Protein AF-Q4TJ86-F1 (afdb_monomer)

Nearest PDB structures (foldseek):
  6rvz-assembly1_A  TM=9.840E-01  e=3.572E-30  Homo sapiens
  6rw0-assembly1_A  TM=9.895E-01  e=1.037E-29  Homo sapiens
  3dni-assembly1_A-2  TM=5.839E-01  e=8.352E-05  Bos taurus
  2a40-assembly1_B  TM=6.048E-01  e=6.607E-04  Bos taurus
  4awn-assembly1_A  TM=6.005E-01  e=1.091E-03  Homo sapiens

Mean predicted aligned error: 5.36 Å

Secondary structure (DSSP, 8-state):
-EEEEEEEHHHIIIIIHHHHHHTTEEEEEEE-STT--EEEEEEEETTTEEEEEEEEEE---TT-SS-----EEEEEEEEES----TT----EEEEEEE----TT-HHHHHHHHHHHHHHHHHHSBPTTSPBPPEEEEEE-S--TTSHHHHHHHHS----TT-BGGGTTS--S---SPPBPPSSSS-GGG-B-TTS-BPPTTHHHHHHHH-

Radius of gyration: 18.51 Å; Cα contacts (8 Å, |Δi|>4): 405; chains: 1; bounding box: 51×40×54 Å

pLDDT: mean 92.04, std 12.94, range [46.38, 98.94]

Sequence (210 aa):
ILCLQEVQEDHYENQIKPALLTLGYQCEYKKRTGSKPDGCAIVFKSSRLSLLSSNPVEFLRPGDALLDRDNVGLVLLLQPSDAASPLGASSICVANTHLLYNPRRGDVKLAQLAILLAEISRLSRLPGGSTGPVVLCGDFNSTPLSPLYSFLTTGCLNYSGLKMGSVSGQESSPRGQRLLPCPIWSPSLGIDHRCQYRSEEEEKEEEEEA

Solvent-accessible surface area (backbone atoms only — not comparable to full-atom values): 11792 Å² total; per-residue (Å²): 116,48,70,44,62,77,44,38,51,69,53,34,68,75,45,51,49,58,54,40,43,76,70,48,30,47,77,47,78,36,68,24,47,88,89,52,63,29,19,37,34,47,33,37,45,56,88,49,36,44,83,75,45,82,44,74,38,75,46,49,39,94,92,40,88,72,34,73,44,51,39,36,31,38,39,33,36,32,31,52,61,80,57,80,47,97,80,60,58,71,50,38,28,40,35,31,28,43,46,58,64,63,49,66,43,26,56,42,40,51,51,46,48,33,55,52,43,16,53,49,54,64,72,22,51,38,95,91,74,48,75,45,56,71,46,82,48,62,48,65,55,51,37,87,88,9,56,54,45,41,24,74,75,70,74,54,72,89,54,82,86,34,41,18,23,51,28,23,46,72,46,96,71,73,72,94,60,60,59,48,59,87,67,76,65,62,73,90,72,46,53,48,98,84,26,35,64,60,52,84,63,62,59,51,55,56,66,74,74,109

Foldseek 3Di:
DDKDWFAFPVCCVPPVQVVLVVVQKDKDWDAFPDPGRITIMDIGHPQFKDWPDKDKAAQADPPFPLSNGRWIKIKTWIFTPPQPPPVGTQTEIEMETEADQPLQNLLNLVSRVLSRVQVQLVRQQDPVGDGHHYHYYYHSNADPPQQCNCCVVVVDHDQVQPFSNSRRVPDPDDPPTDGQDVVSGDVVVQADPSSHRHDPVVVVVVVVVD

InterPro domains:
  IPR005135 Endonuclease/exonuclease/phosphatase [PF03372] (1-153)
  IPR036691 Endonuclease/exonuclease/phosphatase superfamily [G3DSA:3.60.10.10] (1-208)
  IPR036691 Endonuclease/exonuclease/phosphatase superfamily [SSF56219] (1-156)
  IPR050410 CCR4/nocturin mRNA turnover and transcription [PTHR12121] (1-185)

Organism: Tetraodon nigroviridis (NCBI:txid99883)

Structure (mmCIF, N/CA/C/O backbone):
data_AF-Q4TJ86-F1
#
_entry.id   AF-Q4TJ86-F1
#
loop_
_atom_site.group_PDB
_atom_site.id
_atom_site.type_symbol
_atom_site.label_atom_id
_atom_site.label_alt_id
_atom_site.label_comp_id
_atom_site.label_asym_id
_atom_site.label_entity_id
_atom_site.label_seq_id
_atom_site.pdbx_PDB_ins_code
_atom_site.Cartn_x
_atom_site.Cartn_y
_atom_site.Cartn_z
_atom_site.occupancy
_atom_site.B_iso_or_equiv
_atom_site.auth_seq_id
_atom_site.auth_comp_id
_atom_site.auth_asym_id
_atom_site.auth_atom_id
_atom_site.pdbx_PDB_model_num
ATOM 1 N N . ILE A 1 1 ? -14.187 -0.837 8.603 1.00 98.12 1 ILE A N 1
ATOM 2 C CA . ILE A 1 1 ? -12.841 -0.358 8.227 1.00 98.12 1 ILE A CA 1
ATOM 3 C C . ILE A 1 1 ? -12.988 0.267 6.850 1.00 98.12 1 ILE A C 1
ATOM 5 O O . ILE A 1 1 ? -13.662 -0.337 6.025 1.00 98.12 1 ILE A O 1
ATOM 9 N N . LEU A 1 2 ? -12.457 1.466 6.635 1.00 98.75 2 LEU A N 1
ATOM 10 C CA . LEU A 1 2 ? -12.388 2.135 5.338 1.00 98.75 2 LEU A CA 1
ATOM 11 C C . LEU A 1 2 ? -10.910 2.335 5.005 1.00 98.75 2 LEU A C 1
ATOM 13 O O . LEU A 1 2 ? -10.147 2.776 5.865 1.00 98.75 2 LEU A O 1
ATOM 17 N N . CYS A 1 3 ? -10.526 2.021 3.775 1.00 98.88 3 CYS A N 1
ATOM 18 C CA . CYS A 1 3 ? -9.181 2.226 3.252 1.00 98.88 3 CYS A CA 1
ATOM 19 C C . CYS A 1 3 ? -9.306 3.170 2.060 1.00 98.88 3 CYS A C 1
ATOM 21 O O . CYS A 1 3 ?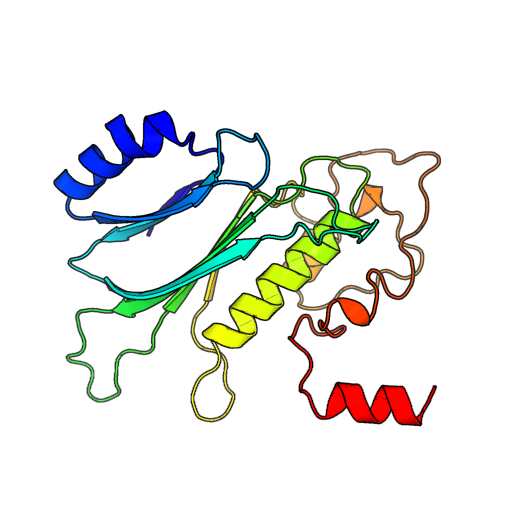 -9.843 2.776 1.027 1.00 98.88 3 CYS A O 1
ATOM 23 N N . LEU A 1 4 ? -8.883 4.419 2.239 1.00 98.81 4 LEU A N 1
ATOM 24 C CA . LEU A 1 4 ? -9.061 5.494 1.266 1.00 98.81 4 LEU A CA 1
ATOM 25 C C . LEU A 1 4 ? -7.714 5.861 0.640 1.00 98.81 4 LEU A C 1
ATOM 27 O O . LEU A 1 4 ? -6.701 5.895 1.343 1.00 98.81 4 LEU A O 1
ATOM 31 N N . GLN A 1 5 ? -7.708 6.138 -0.659 1.00 98.81 5 GLN A N 1
ATOM 32 C CA . GLN A 1 5 ? -6.559 6.630 -1.422 1.00 98.81 5 GLN A CA 1
ATOM 33 C C . GLN A 1 5 ? -6.895 8.014 -1.994 1.00 98.81 5 GLN A C 1
ATOM 35 O O . GLN A 1 5 ? -8.058 8.414 -1.982 1.00 98.81 5 GLN A O 1
ATOM 40 N N . GLU A 1 6 ? -5.878 8.742 -2.464 1.00 98.50 6 GLU A N 1
ATOM 41 C CA . GLU A 1 6 ? -6.020 10.112 -2.995 1.00 98.50 6 GLU A CA 1
ATOM 42 C C . GLU A 1 6 ? -6.682 11.089 -2.005 1.00 98.50 6 GLU A C 1
ATOM 44 O O . GLU A 1 6 ? -7.371 12.040 -2.375 1.00 98.50 6 GLU A O 1
ATOM 49 N N . VAL A 1 7 ? -6.475 10.865 -0.706 1.00 98.62 7 VAL A N 1
ATOM 50 C CA . VAL A 1 7 ? -7.031 11.733 0.331 1.00 98.62 7 VAL A CA 1
ATOM 51 C C . VAL A 1 7 ? -6.158 12.981 0.427 1.00 98.62 7 VAL A C 1
ATOM 53 O O . VAL A 1 7 ? -5.044 12.897 0.931 1.00 98.62 7 VAL A O 1
ATOM 56 N N . GLN A 1 8 ? -6.643 14.121 -0.069 1.00 98.69 8 GLN A N 1
ATOM 57 C CA . GLN A 1 8 ? -5.931 15.403 0.000 1.00 98.69 8 GLN A CA 1
ATOM 58 C C . GLN A 1 8 ? -5.781 15.879 1.459 1.00 98.69 8 GLN A C 1
ATOM 60 O O . GLN A 1 8 ? -6.739 15.817 2.225 1.00 98.69 8 GLN A O 1
ATOM 65 N N . GLU A 1 9 ? -4.595 16.350 1.851 1.00 98.56 9 GLU A N 1
ATOM 66 C CA . GLU A 1 9 ? -4.227 16.676 3.242 1.00 98.56 9 GLU A CA 1
ATOM 67 C C . GLU A 1 9 ? -5.100 17.768 3.877 1.00 98.56 9 GLU A C 1
ATOM 69 O O . GLU A 1 9 ? -5.576 17.616 5.001 1.00 98.56 9 GLU A O 1
ATOM 74 N N . ASP A 1 10 ? -5.345 18.865 3.166 1.00 98.25 10 ASP A N 1
ATOM 75 C CA . ASP A 1 10 ? -6.171 19.968 3.659 1.00 98.25 10 ASP A CA 1
ATOM 76 C C . ASP A 1 10 ? -7.641 19.550 3.822 1.00 98.25 10 ASP A C 1
ATOM 78 O O . ASP A 1 10 ? -8.276 19.889 4.821 1.00 98.25 10 ASP A O 1
ATOM 82 N N . HIS A 1 11 ? -8.185 18.766 2.891 1.00 98.44 11 HIS A N 1
ATOM 83 C CA . HIS A 1 11 ? -9.519 18.184 3.010 1.00 98.44 11 HIS A CA 1
ATOM 84 C C . HIS A 1 11 ? -9.575 17.136 4.127 1.00 98.44 11 HIS A C 1
ATOM 86 O O . HIS A 1 11 ? -10.591 17.037 4.821 1.00 98.44 11 HIS A O 1
ATOM 92 N N . TYR A 1 12 ? -8.493 16.380 4.337 1.00 98.56 12 TYR A N 1
ATOM 93 C CA . TYR A 1 12 ? -8.388 15.421 5.428 1.00 98.56 12 TYR A CA 1
ATOM 94 C C . TYR A 1 12 ? -8.561 16.108 6.780 1.00 98.56 12 TYR A C 1
ATOM 96 O O . TYR A 1 12 ? -9.476 15.749 7.523 1.00 98.56 12 TYR A O 1
ATOM 104 N N . GLU A 1 13 ? -7.742 17.121 7.069 1.00 98.38 13 GLU A N 1
ATOM 105 C CA . GLU A 1 13 ? -7.748 17.795 8.370 1.00 98.38 13 GLU A CA 1
ATOM 106 C C . GLU A 1 13 ? -8.993 18.662 8.582 1.00 98.38 13 GLU A C 1
ATOM 108 O O . GLU A 1 13 ? -9.563 18.661 9.672 1.00 98.38 13 GLU A O 1
ATOM 113 N N . ASN A 1 14 ? -9.461 19.366 7.547 1.00 98.31 14 ASN A N 1
ATOM 114 C CA . ASN A 1 14 ? -10.531 20.352 7.715 1.00 98.31 14 ASN A CA 1
ATOM 115 C C . ASN A 1 14 ? -11.947 19.774 7.567 1.00 98.31 14 ASN A C 1
ATOM 117 O O . ASN A 1 14 ? -12.903 20.407 8.014 1.00 98.31 14 ASN A O 1
ATOM 121 N N . GLN A 1 15 ? -12.117 18.614 6.920 1.00 98.12 15 GLN A N 1
ATOM 122 C CA . GLN A 1 15 ? -13.446 18.099 6.557 1.00 98.12 15 GLN A CA 1
ATOM 123 C C . GLN A 1 15 ? -13.608 16.606 6.858 1.00 98.12 15 GLN A C 1
ATOM 125 O O . GLN A 1 15 ? -14.488 16.221 7.630 1.00 98.12 15 GLN A O 1
ATOM 130 N N . ILE A 1 16 ? -12.759 15.757 6.273 1.00 98.31 16 ILE A N 1
ATOM 131 C CA . ILE A 1 16 ? -12.946 14.299 6.271 1.00 98.31 16 ILE A CA 1
ATOM 132 C C . ILE A 1 16 ? -12.777 13.727 7.683 1.00 98.31 16 ILE A C 1
ATOM 134 O O . ILE A 1 16 ? -13.678 13.052 8.186 1.00 98.31 16 ILE A O 1
ATOM 138 N N . LYS A 1 17 ? -11.654 14.015 8.350 1.00 98.56 17 LYS A N 1
ATOM 139 C CA . LYS A 1 17 ? -11.370 13.520 9.704 1.00 98.56 17 LYS A CA 1
ATOM 140 C C . LYS A 1 17 ? -12.374 14.057 10.734 1.00 98.56 17 LYS A C 1
ATOM 142 O O . LYS A 1 17 ? -12.940 13.225 11.444 1.00 98.56 17 LYS A O 1
ATOM 147 N N . PRO A 1 18 ? -12.692 15.369 10.804 1.00 98.62 18 PRO A N 1
ATOM 148 C CA . PRO A 1 18 ? -13.731 15.873 11.710 1.00 98.62 18 PRO A CA 1
ATOM 149 C C . PRO A 1 18 ? -15.104 15.206 11.523 1.00 98.62 18 PRO A C 1
ATOM 151 O O . PRO A 1 18 ? -15.754 14.825 12.505 1.00 98.62 18 PRO A O 1
ATOM 154 N N . ALA A 1 19 ? -15.539 15.014 10.272 1.00 98.62 19 ALA A N 1
ATOM 155 C CA . ALA A 1 19 ? -16.815 14.367 9.976 1.00 98.62 19 ALA A CA 1
ATOM 156 C C . ALA A 1 19 ? -16.827 12.895 10.423 1.00 98.62 19 ALA A C 1
ATOM 158 O O . ALA A 1 19 ? -17.773 12.444 11.071 1.00 98.62 19 ALA A O 1
ATOM 159 N N . LEU A 1 20 ? -15.758 12.147 10.140 1.00 98.50 20 LEU A N 1
ATOM 160 C CA . LEU A 1 20 ? -15.640 10.738 10.522 1.00 98.50 20 LEU A CA 1
ATOM 161 C C . LEU A 1 20 ? -15.527 10.545 12.041 1.00 98.50 20 LEU A C 1
ATOM 163 O O . LEU A 1 20 ? -16.145 9.623 12.579 1.00 98.50 20 LEU A O 1
ATOM 167 N N . LEU A 1 21 ? -14.821 11.438 12.742 1.00 98.50 21 LEU A N 1
ATOM 168 C CA . LEU A 1 21 ? -14.753 11.447 14.208 1.00 98.50 21 LEU A CA 1
ATOM 169 C C . LEU A 1 21 ? -16.142 11.627 14.831 1.00 98.50 21 LEU A C 1
ATOM 171 O O . LEU A 1 21 ? -16.505 10.884 15.743 1.00 98.50 21 LEU A O 1
ATOM 175 N N . THR A 1 22 ? -16.959 12.536 14.289 1.00 98.38 22 THR A N 1
ATOM 176 C CA . THR A 1 22 ? -18.348 12.753 14.743 1.00 98.38 22 THR A CA 1
ATOM 177 C C . THR A 1 22 ? -19.218 11.510 14.527 1.00 98.38 22 THR A C 1
ATOM 179 O O . THR A 1 22 ? -20.109 11.213 15.320 1.00 98.38 22 THR A O 1
ATOM 182 N N . LEU A 1 23 ? -18.922 10.722 13.491 1.00 98.44 23 LEU A N 1
ATOM 183 C CA . LEU A 1 23 ? -19.563 9.432 13.232 1.00 98.44 23 LEU A CA 1
ATOM 184 C C . LEU A 1 23 ? -18.977 8.276 14.070 1.00 98.44 23 LEU A C 1
ATOM 186 O O . LEU A 1 23 ? -19.351 7.120 13.850 1.00 98.44 23 LEU A O 1
ATOM 190 N N . GLY A 1 24 ? -18.076 8.539 15.021 1.00 98.31 24 GLY A N 1
ATOM 191 C CA . GLY A 1 24 ? -17.497 7.535 15.921 1.00 98.31 24 GLY A CA 1
ATOM 192 C C . GLY A 1 24 ? -16.429 6.648 15.274 1.00 98.31 24 GLY A C 1
ATOM 193 O O . GLY A 1 24 ? -16.291 5.478 15.646 1.00 98.31 24 GLY A O 1
ATOM 194 N N . TYR A 1 25 ? -15.720 7.164 14.271 1.00 98.62 25 TYR A N 1
ATOM 195 C CA . TYR A 1 25 ? -14.540 6.519 13.701 1.00 98.62 25 TYR A CA 1
ATOM 196 C C . TYR A 1 25 ? -13.248 7.135 14.246 1.00 98.62 25 TYR A C 1
ATOM 198 O O . TYR A 1 25 ? -13.196 8.331 14.500 1.00 98.62 25 TYR A O 1
ATOM 206 N N . GLN A 1 26 ? -12.188 6.339 14.350 1.00 98.31 26 GLN A N 1
ATOM 207 C CA . GLN A 1 26 ? -10.803 6.810 14.425 1.00 98.31 26 GLN A CA 1
ATOM 208 C C . GLN A 1 26 ? -10.179 6.791 13.026 1.00 98.31 26 GLN A C 1
ATOM 210 O O . GLN A 1 26 ? -10.551 5.958 12.194 1.00 98.31 26 GLN A O 1
ATOM 215 N N . CYS A 1 27 ? -9.260 7.724 12.767 1.00 98.50 27 CYS A N 1
ATOM 216 C CA . CYS A 1 27 ? -8.654 7.938 11.455 1.00 98.50 27 CYS A CA 1
ATOM 217 C C . CYS A 1 27 ? -7.131 8.030 11.578 1.00 98.50 27 CYS A C 1
ATOM 219 O O . CYS A 1 27 ? -6.628 8.905 12.280 1.00 98.50 27 CYS A O 1
ATOM 221 N N . GLU A 1 28 ? -6.425 7.184 10.835 1.00 98.81 28 GLU A N 1
ATOM 222 C CA . GLU A 1 28 ? -4.978 7.253 10.634 1.00 98.81 28 GLU A CA 1
ATOM 223 C C . GLU A 1 28 ? -4.696 7.640 9.182 1.00 98.81 28 GLU A C 1
ATOM 225 O O . GLU A 1 28 ? -5.375 7.164 8.268 1.00 98.81 28 GLU A O 1
ATOM 230 N N . TYR A 1 29 ? -3.703 8.498 8.961 1.00 98.81 29 TYR A N 1
ATOM 231 C CA . TYR A 1 29 ? -3.398 9.049 7.643 1.00 98.81 29 TYR A CA 1
ATOM 232 C C . TYR A 1 29 ? -1.897 9.134 7.406 1.00 98.81 29 TYR A C 1
ATOM 234 O O . TYR A 1 29 ? -1.135 9.574 8.264 1.00 98.81 29 TYR A O 1
ATOM 242 N N . LYS A 1 30 ? -1.488 8.748 6.198 1.00 98.75 30 LYS A N 1
ATOM 243 C CA . LYS A 1 30 ? -0.137 8.930 5.689 1.00 98.75 30 LYS A CA 1
ATOM 244 C C . LYS A 1 30 ? -0.199 9.672 4.363 1.00 98.75 30 LYS A C 1
ATOM 246 O O . LYS A 1 30 ? -0.562 9.097 3.335 1.00 98.75 30 LYS A O 1
ATOM 251 N N . LYS A 1 31 ? 0.204 10.942 4.391 1.00 98.75 31 LYS A N 1
ATOM 252 C CA . LYS A 1 31 ? 0.487 11.725 3.187 1.00 98.75 31 LYS A CA 1
ATOM 253 C C . LYS A 1 31 ? 1.646 11.102 2.414 1.00 98.75 31 LYS A C 1
ATOM 255 O O . LYS A 1 31 ? 2.591 10.572 3.010 1.00 98.75 31 LYS A O 1
ATOM 260 N N . ARG A 1 32 ? 1.579 11.189 1.090 1.00 98.56 32 ARG A N 1
ATOM 261 C CA . ARG A 1 32 ? 2.717 10.923 0.213 1.00 98.56 32 ARG A CA 1
ATOM 262 C C . ARG A 1 32 ? 3.900 11.828 0.560 1.00 98.56 32 ARG A C 1
ATOM 264 O O . ARG A 1 32 ? 3.726 12.924 1.086 1.00 98.56 32 ARG A O 1
ATOM 271 N N . THR A 1 33 ? 5.112 11.364 0.281 1.00 97.81 33 THR A N 1
ATOM 272 C CA . THR A 1 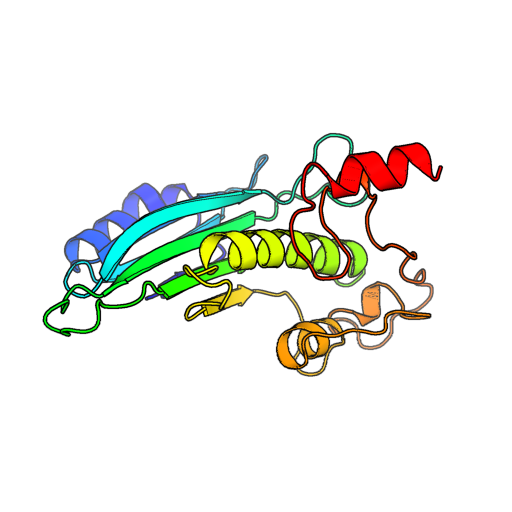33 ? 6.316 12.177 0.494 1.00 97.81 33 THR A CA 1
ATOM 273 C C . THR A 1 33 ? 6.427 13.292 -0.556 1.00 97.81 33 THR A C 1
ATOM 275 O O . THR A 1 33 ? 5.586 13.432 -1.454 1.00 97.81 33 THR A O 1
ATOM 278 N N . GLY A 1 34 ? 7.460 14.125 -0.435 1.00 95.19 34 GLY A N 1
ATOM 279 C CA . GLY A 1 34 ? 7.703 15.213 -1.378 1.00 95.19 34 GLY A CA 1
ATOM 280 C C . GLY A 1 34 ? 6.596 16.272 -1.349 1.00 95.19 34 GLY A C 1
ATOM 281 O O . GLY A 1 34 ? 6.087 16.638 -0.292 1.00 95.19 34 GLY A O 1
ATOM 282 N N . SER A 1 35 ? 6.232 16.792 -2.521 1.00 95.06 35 SER A N 1
ATOM 283 C CA . SER A 1 35 ? 5.249 17.877 -2.681 1.00 95.06 35 SER A CA 1
ATOM 284 C C . SER A 1 35 ? 3.837 17.398 -3.042 1.00 95.06 35 SER A C 1
ATOM 286 O O . SER A 1 35 ? 3.006 18.192 -3.485 1.00 95.06 35 SER A O 1
ATOM 288 N N . LYS A 1 36 ? 3.551 16.097 -2.905 1.00 95.12 36 LYS A N 1
ATOM 289 C CA . LYS A 1 36 ? 2.243 15.528 -3.254 1.00 95.12 36 LYS A CA 1
ATOM 290 C C . LYS A 1 36 ? 1.197 15.905 -2.200 1.00 95.12 36 LYS A C 1
ATOM 292 O O . LYS A 1 36 ? 1.480 15.755 -1.015 1.00 95.12 36 LYS A O 1
ATOM 297 N N . PRO A 1 37 ? 0.017 16.415 -2.592 1.00 97.38 37 PRO A N 1
ATOM 298 C CA . PRO A 1 37 ? -0.967 16.916 -1.636 1.00 97.38 37 PRO A CA 1
ATOM 299 C C . PRO A 1 37 ? -1.813 15.799 -1.008 1.00 97.38 37 PRO A C 1
ATOM 301 O O . PRO A 1 37 ? -2.534 16.059 -0.052 1.00 97.38 37 PRO A O 1
ATOM 304 N N . ASP A 1 38 ? -1.741 14.579 -1.539 1.00 98.50 38 ASP A N 1
ATOM 305 C CA . ASP A 1 38 ? -2.611 13.453 -1.216 1.00 98.50 38 ASP A CA 1
ATOM 306 C C . ASP A 1 38 ? -1.902 12.313 -0.466 1.00 98.50 38 ASP A C 1
ATOM 308 O O . ASP A 1 38 ? -0.673 12.248 -0.383 1.00 98.50 38 ASP A O 1
ATOM 312 N N . GLY A 1 39 ? -2.686 11.383 0.079 1.00 98.62 39 GLY A N 1
ATOM 313 C CA . GLY A 1 39 ? -2.188 10.230 0.821 1.00 98.62 39 GLY A CA 1
ATOM 314 C C . GLY A 1 39 ? -3.185 9.084 0.960 1.00 98.62 39 GLY A C 1
ATOM 315 O O . GLY A 1 39 ? -4.235 9.046 0.317 1.00 98.62 39 GLY A O 1
ATOM 316 N N . CYS A 1 40 ? -2.834 8.138 1.829 1.00 98.81 40 CYS A N 1
ATOM 317 C CA . CYS A 1 40 ? -3.678 7.009 2.206 1.00 98.81 40 CYS A CA 1
ATOM 318 C C . CYS A 1 40 ? -4.214 7.195 3.626 1.00 98.81 40 CYS A C 1
ATOM 320 O O . CYS A 1 40 ? -3.458 7.541 4.533 1.00 98.81 40 CYS A O 1
ATOM 322 N N . ALA A 1 41 ? -5.497 6.898 3.834 1.00 98.88 41 ALA A N 1
ATOM 323 C CA . ALA A 1 41 ? -6.106 6.857 5.160 1.00 98.88 41 ALA A CA 1
ATOM 324 C C . ALA A 1 41 ? -6.648 5.459 5.477 1.00 98.88 41 ALA A C 1
ATOM 326 O O . ALA A 1 41 ? -7.177 4.772 4.598 1.00 98.88 41 ALA A O 1
ATOM 327 N N . ILE A 1 42 ? -6.543 5.048 6.739 1.00 98.88 42 ILE A N 1
ATOM 328 C CA . ILE A 1 42 ? -7.248 3.887 7.283 1.00 98.88 42 ILE A CA 1
ATOM 329 C C . ILE A 1 42 ? -8.135 4.368 8.427 1.00 98.88 42 ILE A C 1
ATOM 331 O O . ILE A 1 42 ? -7.683 5.004 9.375 1.00 98.88 42 ILE A O 1
ATOM 335 N N . VAL A 1 43 ? -9.424 4.058 8.319 1.00 98.75 43 VAL A N 1
ATOM 336 C CA . VAL A 1 43 ? -10.471 4.550 9.214 1.00 98.75 43 VAL A CA 1
ATOM 337 C C . VAL A 1 43 ? -11.238 3.364 9.794 1.00 98.75 43 VAL A C 1
ATOM 339 O O . VAL A 1 43 ? -11.651 2.456 9.067 1.00 98.75 43 VAL A O 1
ATOM 342 N N . PHE A 1 44 ? -11.479 3.339 11.102 1.00 98.62 44 PHE A N 1
ATOM 343 C CA . PHE A 1 44 ? -12.144 2.212 11.767 1.00 98.62 44 PHE A CA 1
ATOM 344 C C . PHE A 1 44 ? -13.080 2.668 12.891 1.00 98.62 44 PHE A C 1
ATOM 346 O O . PHE A 1 44 ? -12.916 3.739 13.461 1.00 98.62 44 PHE A O 1
ATOM 353 N N . LYS A 1 45 ? -14.133 1.882 13.160 1.00 98.06 45 LYS A N 1
ATOM 354 C CA . LYS A 1 45 ? -15.124 2.198 14.200 1.00 98.06 45 LYS A CA 1
ATOM 355 C C . LYS A 1 45 ? -14.513 1.954 15.576 1.00 98.06 45 LYS A C 1
ATOM 357 O O . LYS A 1 45 ? -14.257 0.799 15.914 1.00 98.06 45 LYS A O 1
ATOM 362 N N . SER A 1 46 ? -14.394 3.004 16.383 1.00 96.12 46 SER A N 1
ATOM 363 C CA . SER A 1 46 ? -13.804 2.936 17.729 1.00 96.12 46 SER A CA 1
ATOM 364 C C . SER A 1 46 ? -14.597 2.047 18.689 1.00 96.12 46 SER A C 1
ATOM 366 O O . SER A 1 46 ? -14.053 1.551 19.663 1.00 96.12 46 SER A O 1
ATOM 368 N N . SER A 1 47 ? -15.888 1.824 18.414 1.00 95.31 47 SER A N 1
ATOM 369 C CA . SER A 1 47 ? -16.739 0.921 19.199 1.00 95.31 47 SER A CA 1
ATOM 370 C C . SER A 1 47 ? -16.508 -0.566 18.919 1.00 95.31 47 SER A C 1
ATOM 372 O O . SER A 1 47 ? -17.091 -1.400 19.603 1.00 95.31 47 SER A O 1
ATOM 374 N N . ARG A 1 48 ? -15.728 -0.914 17.888 1.00 94.12 48 ARG A N 1
ATOM 375 C CA . ARG A 1 48 ? -15.465 -2.308 17.493 1.00 94.12 48 ARG A CA 1
ATOM 376 C C . ARG A 1 48 ? -13.988 -2.671 17.484 1.00 94.12 48 ARG A C 1
ATOM 378 O O . ARG A 1 48 ? -13.672 -3.857 17.535 1.00 94.12 48 ARG A O 1
ATOM 385 N N . LEU A 1 49 ? -13.114 -1.685 17.309 1.00 95.44 49 LEU A N 1
ATOM 386 C CA . LEU A 1 49 ? -11.686 -1.873 17.104 1.00 95.44 49 LEU A CA 1
ATOM 387 C C . LEU A 1 49 ? -10.913 -0.800 17.876 1.00 95.44 49 LEU A C 1
ATOM 389 O O . LEU A 1 49 ? -11.281 0.375 17.825 1.00 95.44 49 LEU A O 1
ATOM 393 N N . SER A 1 50 ? -9.823 -1.196 18.525 1.00 95.31 50 SER A N 1
ATOM 394 C CA . SER A 1 50 ? -8.804 -0.300 19.076 1.00 95.31 50 SER A CA 1
ATOM 395 C C . SER A 1 50 ? -7.514 -0.381 18.259 1.00 95.31 50 SER A C 1
ATOM 397 O O . SER A 1 50 ? -7.183 -1.423 17.689 1.00 95.31 50 SER A O 1
ATOM 399 N N . LEU A 1 51 ? -6.783 0.730 18.185 1.00 97.06 51 LEU A N 1
ATOM 400 C CA . LEU A 1 51 ? -5.476 0.793 17.536 1.00 97.06 51 LEU A CA 1
ATOM 401 C C . LEU A 1 51 ? -4.394 0.237 18.465 1.00 97.06 51 LEU A C 1
ATOM 403 O O . LEU A 1 51 ? -4.240 0.729 19.581 1.00 97.06 51 LEU A O 1
ATOM 407 N N . LEU A 1 52 ? -3.630 -0.750 17.996 1.00 96.00 52 LEU A N 1
ATOM 408 C CA . LEU A 1 52 ? -2.418 -1.223 18.671 1.00 96.00 52 LEU A CA 1
ATOM 409 C C . LEU A 1 52 ? -1.164 -0.544 18.115 1.00 96.00 52 LEU A C 1
ATOM 411 O O . LEU A 1 52 ? -0.292 -0.146 18.881 1.00 96.00 52 LEU A O 1
ATOM 415 N N . SER A 1 53 ? -1.063 -0.409 16.790 1.00 97.38 53 SER A N 1
ATOM 416 C CA . SER A 1 53 ? 0.049 0.294 16.145 1.00 97.38 53 SER A CA 1
ATOM 417 C C . SER A 1 53 ? -0.353 0.901 14.801 1.00 97.38 53 SER A C 1
ATOM 419 O O . SER A 1 53 ? -1.200 0.354 14.093 1.00 97.38 53 SER A O 1
ATOM 421 N N . SER A 1 54 ? 0.271 2.032 14.463 1.00 98.56 54 SER A N 1
ATOM 422 C CA . SER A 1 54 ? 0.132 2.743 13.188 1.00 98.56 54 SER A CA 1
ATOM 423 C C . SER A 1 54 ? 1.510 2.876 12.550 1.00 98.56 54 SER A C 1
ATOM 425 O O . SER A 1 54 ? 2.406 3.483 13.133 1.00 98.56 54 SER A O 1
ATOM 427 N N . ASN A 1 55 ? 1.703 2.247 11.390 1.00 98.75 55 ASN A N 1
ATOM 428 C CA . ASN A 1 55 ? 3.012 2.093 10.757 1.00 98.75 55 ASN A CA 1
ATOM 429 C C . ASN A 1 55 ? 2.933 2.663 9.331 1.00 98.75 55 ASN A C 1
ATOM 431 O O . ASN A 1 55 ? 2.449 1.988 8.414 1.00 98.75 55 ASN A O 1
ATOM 435 N N . PRO A 1 56 ? 3.324 3.933 9.126 1.00 98.69 56 PRO A N 1
ATOM 436 C CA . PRO A 1 56 ? 3.410 4.509 7.792 1.00 98.69 56 PRO A CA 1
ATOM 437 C C . PRO A 1 56 ? 4.571 3.882 7.015 1.00 98.69 56 PRO A C 1
ATOM 439 O O . PRO A 1 56 ? 5.656 3.689 7.555 1.00 98.69 56 PRO A O 1
ATOM 442 N N . VAL A 1 57 ? 4.362 3.623 5.725 1.00 98.75 57 VAL A N 1
ATOM 443 C CA . VAL A 1 57 ? 5.366 3.020 4.841 1.00 98.75 57 VAL A CA 1
ATOM 444 C C . VAL A 1 57 ? 5.692 3.998 3.725 1.00 98.75 57 VAL A C 1
ATOM 446 O O . VAL A 1 57 ? 4.861 4.274 2.863 1.00 98.75 57 VAL A O 1
ATOM 449 N N . GLU A 1 58 ? 6.904 4.535 3.730 1.00 98.69 58 GLU A N 1
ATOM 450 C CA . GLU A 1 58 ? 7.421 5.327 2.615 1.00 98.69 58 GLU A CA 1
ATOM 451 C C . GLU A 1 58 ? 8.176 4.412 1.662 1.00 98.69 58 GLU A C 1
ATOM 453 O O . GLU A 1 58 ? 9.034 3.642 2.102 1.00 98.69 58 GLU A O 1
ATOM 458 N N . PHE A 1 59 ? 7.875 4.485 0.365 1.00 98.56 59 PHE A N 1
ATOM 459 C CA . PHE A 1 59 ? 8.585 3.675 -0.623 1.00 98.56 59 PHE A CA 1
ATOM 460 C C . PHE A 1 59 ? 9.810 4.372 -1.208 1.00 98.56 59 PHE A C 1
ATOM 462 O O . PHE A 1 59 ? 10.709 3.691 -1.690 1.00 98.56 59 PHE A O 1
ATOM 469 N N . LEU A 1 60 ? 9.855 5.706 -1.166 1.00 98.00 60 LEU A N 1
ATOM 470 C CA . LEU A 1 60 ? 11.018 6.479 -1.588 1.00 98.00 60 LEU A CA 1
ATOM 471 C C . LEU A 1 60 ? 12.245 6.068 -0.754 1.00 98.00 60 LEU A C 1
ATOM 473 O O . LEU A 1 60 ? 12.187 6.010 0.479 1.00 98.00 60 LEU A O 1
ATOM 477 N N . ARG A 1 61 ? 13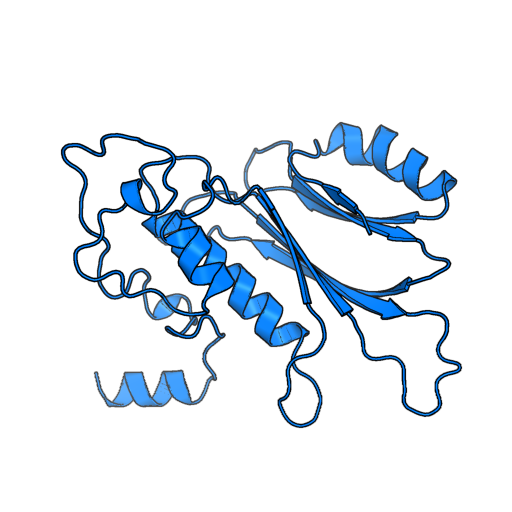.366 5.800 -1.424 1.00 97.06 61 ARG A N 1
ATOM 478 C CA . ARG A 1 61 ? 14.671 5.568 -0.797 1.00 97.06 61 ARG A CA 1
ATOM 479 C C . ARG A 1 61 ? 15.662 6.583 -1.372 1.00 97.06 61 ARG A C 1
ATOM 481 O O . ARG A 1 61 ? 16.006 6.490 -2.549 1.00 97.06 61 ARG A O 1
ATOM 488 N N . PRO A 1 62 ? 16.087 7.599 -0.596 1.00 94.31 62 PRO A N 1
ATOM 489 C CA . PRO A 1 62 ? 17.026 8.604 -1.085 1.00 94.31 62 PRO A CA 1
ATOM 490 C C . PRO A 1 62 ? 18.306 7.960 -1.633 1.00 94.31 62 PRO A C 1
ATOM 492 O O . PRO A 1 62 ? 18.949 7.177 -0.944 1.00 94.31 62 PRO A O 1
ATOM 495 N N . GLY A 1 63 ? 18.669 8.292 -2.874 1.00 93.31 63 GLY A N 1
ATOM 496 C CA . GLY A 1 63 ? 19.845 7.731 -3.551 1.00 93.31 63 GLY A CA 1
ATOM 497 C C . GLY A 1 63 ? 19.608 6.412 -4.301 1.00 93.31 63 GLY A C 1
ATOM 498 O O . GLY A 1 63 ? 20.484 5.998 -5.056 1.00 93.31 63 GLY A O 1
ATOM 499 N N . ASP A 1 64 ? 18.436 5.785 -4.170 1.00 95.62 64 ASP A N 1
ATOM 500 C CA . ASP A 1 64 ? 18.067 4.587 -4.929 1.00 95.62 64 ASP A CA 1
ATOM 501 C C . ASP A 1 64 ? 17.418 4.970 -6.275 1.00 95.62 64 ASP A C 1
ATOM 503 O O . ASP A 1 64 ? 16.431 5.707 -6.329 1.00 95.62 64 ASP A O 1
ATOM 507 N N . ALA A 1 65 ? 17.972 4.476 -7.387 1.00 95.06 65 ALA A N 1
ATOM 508 C CA . ALA A 1 65 ? 17.488 4.793 -8.735 1.00 95.06 65 ALA A CA 1
ATOM 509 C C . ALA A 1 65 ? 16.173 4.078 -9.115 1.00 95.06 65 ALA A C 1
ATOM 511 O O . ALA A 1 65 ? 15.472 4.506 -10.040 1.00 95.06 65 ALA A O 1
ATOM 512 N N . LEU A 1 66 ? 15.845 2.969 -8.446 1.00 97.06 66 LEU A N 1
ATOM 513 C CA . LEU A 1 66 ? 14.597 2.232 -8.626 1.00 97.06 66 LEU A CA 1
ATOM 514 C C . LEU A 1 66 ? 13.477 2.877 -7.802 1.00 97.06 66 LEU A C 1
ATOM 516 O O . LEU A 1 66 ? 12.388 3.114 -8.327 1.00 97.06 66 LEU A O 1
ATOM 520 N N . LEU A 1 67 ? 13.748 3.168 -6.530 1.00 97.88 67 LEU A N 1
ATOM 521 C CA . LEU A 1 67 ? 12.780 3.641 -5.539 1.00 97.88 67 LEU A CA 1
ATOM 522 C C . LEU A 1 67 ? 12.796 5.169 -5.393 1.00 97.88 67 LEU A C 1
ATOM 524 O O . LEU A 1 67 ? 12.970 5.709 -4.305 1.00 97.88 67 LEU A O 1
ATOM 528 N N . ASP A 1 68 ? 12.543 5.866 -6.502 1.00 96.75 68 ASP A N 1
ATOM 529 C CA . ASP A 1 68 ? 12.601 7.330 -6.644 1.00 96.75 68 ASP A CA 1
ATOM 530 C C . ASP A 1 68 ? 11.206 8.003 -6.680 1.00 96.75 68 ASP A C 1
ATOM 532 O O . ASP A 1 68 ? 11.005 9.047 -7.315 1.00 96.75 68 ASP A O 1
ATOM 536 N N . ARG A 1 69 ? 10.191 7.369 -6.074 1.00 98.25 69 ARG A N 1
ATOM 537 C CA . ARG A 1 69 ? 8.780 7.793 -6.161 1.00 98.25 69 ARG A CA 1
ATOM 538 C C . ARG A 1 69 ? 8.131 7.960 -4.797 1.00 98.25 69 ARG A C 1
ATOM 540 O O . ARG A 1 69 ? 8.196 7.069 -3.960 1.00 98.25 69 ARG A O 1
ATOM 547 N N . ASP A 1 70 ? 7.372 9.044 -4.658 1.00 98.31 70 ASP A N 1
ATOM 548 C CA . ASP A 1 70 ? 6.687 9.450 -3.424 1.00 98.31 70 ASP A CA 1
ATOM 549 C C . ASP A 1 70 ? 5.413 8.658 -3.080 1.00 98.31 70 ASP A C 1
ATOM 551 O O . ASP A 1 70 ? 4.487 9.175 -2.453 1.00 98.31 70 ASP A O 1
ATOM 555 N N . ASN A 1 71 ? 5.262 7.437 -3.583 1.00 98.81 71 ASN A N 1
ATOM 556 C CA . ASN A 1 71 ? 4.130 6.595 -3.204 1.00 98.81 71 ASN A CA 1
ATOM 557 C C . ASN A 1 71 ? 4.324 6.087 -1.764 1.00 98.81 71 ASN A C 1
ATOM 559 O O . ASN A 1 71 ? 5.452 5.973 -1.279 1.00 98.81 71 ASN A O 1
ATOM 563 N N . VAL A 1 72 ? 3.217 5.774 -1.091 1.00 98.88 72 VAL A N 1
ATOM 564 C CA . VAL A 1 72 ? 3.216 5.352 0.316 1.00 98.88 72 VAL A CA 1
ATOM 565 C C . VAL A 1 72 ? 2.223 4.218 0.561 1.00 98.88 72 VAL A C 1
ATOM 567 O O . VAL A 1 72 ? 1.298 3.978 -0.222 1.00 98.88 72 VAL A O 1
ATOM 570 N N . GLY A 1 73 ? 2.407 3.536 1.683 1.00 98.81 73 GLY A N 1
ATOM 571 C CA . GLY A 1 73 ? 1.425 2.668 2.312 1.00 98.81 73 GLY A CA 1
ATOM 572 C C . GLY A 1 73 ? 1.186 3.068 3.767 1.00 98.81 73 GLY A C 1
ATOM 573 O O . GLY A 1 73 ? 1.891 3.903 4.336 1.00 98.81 73 GLY A O 1
ATOM 574 N N . LEU A 1 74 ? 0.176 2.461 4.374 1.00 98.88 74 LEU A N 1
ATOM 575 C CA . LEU A 1 74 ? -0.124 2.570 5.796 1.00 98.88 74 LEU A CA 1
ATOM 576 C C . LEU A 1 74 ? -0.566 1.196 6.293 1.00 98.88 74 LEU A C 1
ATOM 578 O O . LEU A 1 74 ? -1.447 0.587 5.685 1.00 98.88 74 LEU A O 1
ATOM 582 N N . VAL A 1 75 ? 0.042 0.718 7.378 1.00 98.88 75 VAL A N 1
ATOM 583 C CA . VAL A 1 75 ? -0.283 -0.572 7.991 1.00 98.88 75 VAL A CA 1
ATOM 584 C C . VAL A 1 75 ? -0.658 -0.359 9.453 1.00 98.88 75 VAL A C 1
ATOM 586 O O . VAL A 1 75 ? 0.145 0.119 10.257 1.00 98.88 75 VAL A O 1
ATOM 589 N N . LEU A 1 76 ? -1.894 -0.708 9.800 1.00 98.75 76 LEU A N 1
ATOM 590 C CA . LEU A 1 76 ? -2.391 -0.667 11.170 1.00 98.75 76 LEU A CA 1
ATOM 591 C C . LEU A 1 76 ? -2.504 -2.076 11.735 1.00 98.75 76 LEU A C 1
ATOM 593 O O . LEU A 1 76 ? -2.990 -2.983 11.059 1.00 98.75 76 LEU A O 1
ATOM 597 N N . LEU A 1 77 ? -2.159 -2.232 13.007 1.00 97.69 77 LEU A N 1
ATOM 598 C CA . LEU A 1 77 ? -2.548 -3.399 13.787 1.00 97.69 77 LEU A CA 1
ATOM 599 C C . LEU A 1 77 ? -3.732 -3.009 14.675 1.00 97.69 77 LEU A C 1
ATOM 601 O O . LEU A 1 77 ? -3.613 -2.112 15.510 1.00 97.69 77 LEU A O 1
ATOM 605 N N . LEU A 1 78 ? -4.880 -3.656 14.475 1.00 96.69 78 LEU A N 1
ATOM 606 C CA . LEU A 1 78 ? -6.128 -3.349 15.174 1.00 96.69 78 LEU A CA 1
ATOM 607 C C . LEU A 1 78 ? -6.556 -4.519 16.057 1.00 96.69 78 LEU A C 1
ATOM 609 O O . LEU A 1 78 ? -6.466 -5.672 15.641 1.00 96.69 78 LEU A O 1
ATOM 613 N N . GLN A 1 79 ? -7.078 -4.237 17.246 1.00 93.75 79 GLN A N 1
ATOM 614 C CA . GLN A 1 79 ? -7.627 -5.255 18.137 1.00 93.75 79 GLN A CA 1
ATOM 615 C C . GLN A 1 79 ? -9.156 -5.157 18.215 1.00 93.75 79 GLN A C 1
ATOM 617 O O . GLN A 1 79 ? -9.677 -4.074 18.482 1.00 93.75 79 GLN A O 1
ATOM 622 N N . PRO A 1 80 ? -9.898 -6.260 17.999 1.00 92.12 80 PRO A N 1
ATOM 623 C CA . PRO A 1 8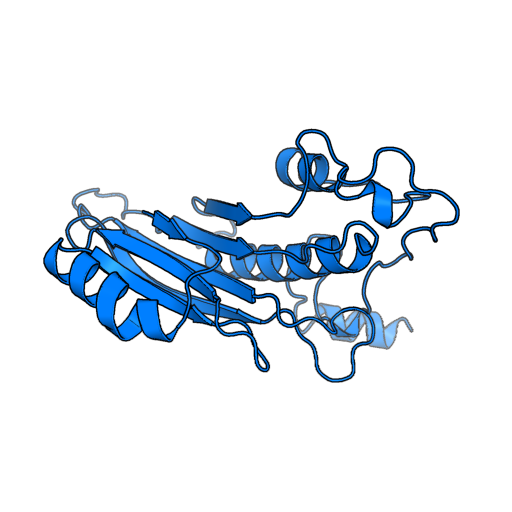0 ? -11.339 -6.298 18.240 1.00 92.12 80 PRO A CA 1
ATOM 624 C C . PRO A 1 80 ? -11.693 -5.999 19.704 1.00 92.12 80 PRO A C 1
ATOM 626 O O . PRO A 1 80 ? -11.105 -6.575 20.616 1.00 92.12 80 PRO A O 1
ATOM 629 N N . SER A 1 81 ? -12.673 -5.119 19.926 1.00 83.75 81 SER A N 1
ATOM 630 C CA . SER A 1 81 ? -13.065 -4.649 21.265 1.00 83.75 81 SER A CA 1
ATOM 631 C C . SER A 1 81 ? -13.856 -5.677 22.091 1.00 83.75 81 SER A C 1
ATOM 633 O O . SER A 1 81 ? -13.784 -5.636 23.315 1.00 83.75 81 SER A O 1
ATOM 635 N N . ASP A 1 82 ? -14.562 -6.623 21.457 1.00 69.31 82 ASP A N 1
ATOM 636 C CA . ASP A 1 82 ? -15.331 -7.694 22.129 1.00 69.31 82 ASP A CA 1
ATOM 637 C C . ASP A 1 82 ? -14.425 -8.846 22.615 1.00 69.31 82 ASP A C 1
ATOM 639 O O . ASP A 1 82 ? -14.627 -10.025 22.313 1.00 69.31 82 ASP A O 1
ATOM 643 N N . ALA A 1 83 ? -13.397 -8.524 23.400 1.00 58.16 83 ALA A N 1
ATOM 644 C CA . ALA A 1 83 ? -12.465 -9.492 23.979 1.00 58.16 83 ALA A CA 1
ATOM 645 C C . ALA A 1 83 ? -13.064 -10.294 25.162 1.00 58.16 83 ALA A C 1
ATOM 647 O O . ALA A 1 83 ? -12.373 -10.591 26.131 1.00 58.16 83 ALA A O 1
ATOM 648 N N . ALA A 1 84 ? -14.340 -10.691 25.073 1.00 49.81 84 ALA A N 1
ATOM 649 C CA . ALA A 1 84 ? -14.945 -11.719 25.927 1.00 49.81 84 ALA A CA 1
ATOM 650 C C . ALA A 1 84 ? -14.624 -13.150 25.444 1.00 49.81 84 ALA A C 1
ATOM 652 O O . ALA A 1 84 ? -15.126 -14.123 26.003 1.00 49.81 84 ALA A O 1
ATOM 653 N N . SER A 1 85 ? -13.801 -13.300 24.397 1.00 51.31 85 SER A N 1
ATOM 654 C CA . SER A 1 85 ? -13.332 -14.612 23.954 1.00 51.31 85 SER A CA 1
ATOM 655 C C . SER A 1 85 ? -12.238 -15.133 24.900 1.00 51.31 85 SER A C 1
ATOM 657 O O . SER A 1 85 ? -11.178 -14.508 24.990 1.00 51.31 85 SER A O 1
ATOM 659 N N . PRO A 1 86 ? -12.430 -16.296 25.553 1.00 50.22 86 PRO A N 1
ATOM 660 C CA . PRO A 1 86 ? -11.439 -16.910 26.445 1.00 50.22 86 PRO A CA 1
ATOM 661 C C . PRO A 1 86 ? -10.147 -17.366 25.734 1.00 50.22 86 PRO A C 1
ATOM 663 O O . PRO A 1 86 ? -9.241 -17.872 26.387 1.00 50.22 86 PRO A O 1
ATOM 666 N N . LEU A 1 87 ? -10.043 -17.170 24.413 1.00 53.41 87 LEU A N 1
ATOM 667 C CA . LEU A 1 87 ? -8.860 -17.453 23.590 1.00 53.41 87 LEU A CA 1
ATOM 668 C C . LEU A 1 87 ? -8.047 -16.202 23.203 1.00 53.41 87 LEU A C 1
ATOM 670 O O . LEU A 1 87 ? -7.047 -16.337 22.507 1.00 53.41 87 LEU A O 1
ATOM 674 N N . GLY A 1 88 ? -8.440 -15.007 23.665 1.00 56.12 88 GLY A N 1
ATOM 675 C CA . GLY A 1 88 ? -7.792 -13.741 23.309 1.00 56.12 88 GLY A CA 1
ATOM 676 C C . GLY A 1 88 ? -8.095 -13.343 21.862 1.00 56.12 88 GLY A C 1
ATOM 677 O O . GLY A 1 88 ? -7.772 -14.058 20.918 1.00 56.12 88 GLY A O 1
ATOM 678 N N . ALA A 1 89 ? -8.755 -12.205 21.648 1.00 63.03 89 ALA A N 1
ATOM 679 C CA . ALA A 1 89 ? -9.048 -11.748 20.291 1.00 63.03 89 ALA A CA 1
ATOM 680 C C . ALA A 1 89 ? -7.736 -11.427 19.551 1.00 63.03 89 ALA A C 1
ATOM 682 O O . ALA A 1 89 ? -7.059 -10.452 19.893 1.00 63.03 89 ALA A O 1
ATO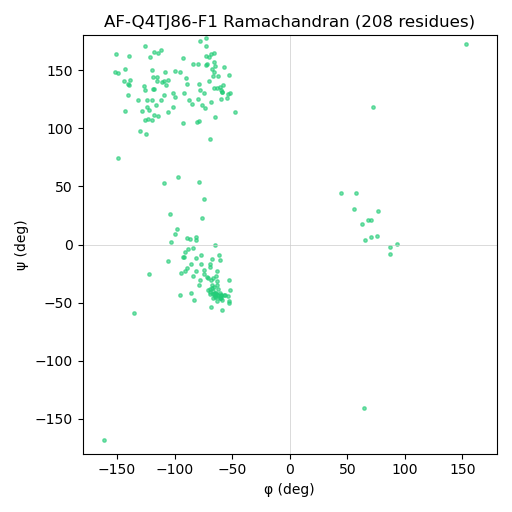M 683 N N . SER A 1 90 ? -7.375 -12.249 18.555 1.00 80.56 90 SER A N 1
ATOM 684 C CA . SER A 1 90 ? -6.227 -11.991 17.682 1.00 80.56 90 SER A CA 1
ATOM 685 C C . SER A 1 90 ? -6.390 -10.641 16.988 1.00 80.56 90 SER A C 1
ATOM 687 O O . SER A 1 90 ? -7.480 -10.285 16.532 1.00 80.56 90 SER A O 1
ATOM 689 N N . SER A 1 91 ? -5.301 -9.880 16.923 1.00 91.88 91 SER A N 1
ATOM 690 C CA . SER A 1 91 ? -5.254 -8.627 16.183 1.00 91.88 91 SER A CA 1
ATOM 691 C C . SER A 1 91 ? -5.439 -8.865 14.681 1.00 91.88 91 SER A C 1
ATOM 693 O O . SER A 1 91 ? -5.140 -9.936 14.155 1.00 91.88 91 SER A O 1
ATOM 695 N N . ILE A 1 92 ? -5.949 -7.852 13.988 1.00 95.56 92 ILE A N 1
ATOM 696 C CA . ILE A 1 92 ? -6.126 -7.826 12.538 1.00 95.56 92 ILE A CA 1
ATOM 697 C C . ILE A 1 92 ? -5.150 -6.791 11.982 1.00 95.56 92 ILE A C 1
ATOM 699 O O . ILE A 1 92 ? -5.175 -5.627 12.389 1.00 95.56 92 ILE A O 1
ATOM 703 N N . CYS A 1 93 ? -4.303 -7.208 11.047 1.00 98.12 93 CYS A N 1
ATOM 704 C CA . CYS A 1 93 ? -3.418 -6.320 10.304 1.00 98.12 93 CYS A CA 1
ATOM 705 C C . CYS A 1 93 ? -4.183 -5.744 9.106 1.00 98.12 93 CYS A C 1
ATOM 707 O O . CYS A 1 93 ? -4.685 -6.488 8.266 1.00 98.12 93 CYS A O 1
ATOM 709 N N . VAL A 1 94 ? -4.311 -4.424 9.029 1.00 98.81 94 VAL A N 1
ATOM 710 C CA . VAL A 1 94 ? -4.992 -3.728 7.933 1.00 98.81 94 VAL A CA 1
ATOM 711 C C . VAL A 1 94 ? -3.974 -2.879 7.196 1.00 98.81 94 VAL A C 1
ATOM 713 O O . VAL A 1 94 ? -3.400 -1.964 7.778 1.00 98.81 94 VAL A O 1
ATOM 716 N N . ALA A 1 95 ? -3.791 -3.144 5.910 1.00 98.88 95 ALA A N 1
ATOM 717 C CA . ALA A 1 95 ? -2.894 -2.397 5.048 1.00 98.88 95 ALA A CA 1
ATOM 718 C C . ALA A 1 95 ? -3.664 -1.661 3.953 1.00 98.88 95 ALA A C 1
ATOM 720 O O . ALA A 1 95 ? -4.661 -2.151 3.419 1.00 98.88 95 ALA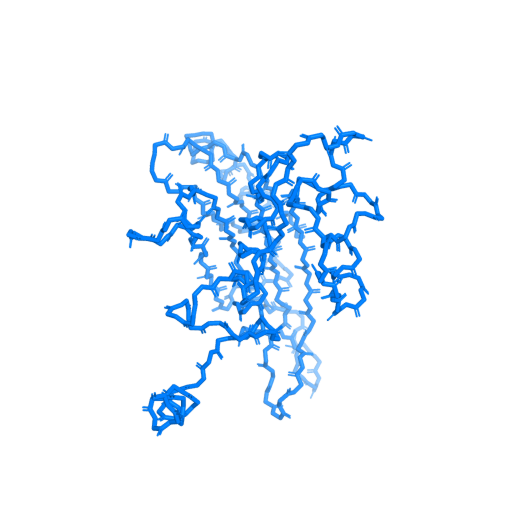 A O 1
ATOM 721 N N . ASN A 1 96 ? -3.179 -0.474 3.611 1.00 98.94 96 ASN A N 1
ATOM 722 C CA . ASN A 1 96 ? -3.692 0.344 2.526 1.00 98.94 96 ASN A CA 1
ATOM 723 C C . ASN A 1 96 ? -2.529 0.966 1.752 1.00 98.94 96 ASN A C 1
ATOM 725 O O . ASN A 1 96 ? -1.545 1.395 2.355 1.00 98.94 96 ASN A O 1
ATOM 729 N N . THR A 1 97 ? -2.638 1.047 0.430 1.00 98.88 97 THR A N 1
ATOM 730 C CA . THR A 1 97 ? -1.624 1.688 -0.409 1.00 98.88 97 THR A CA 1
ATOM 731 C C . THR A 1 97 ? -2.216 2.290 -1.678 1.00 98.88 97 THR A C 1
ATOM 733 O O . THR A 1 97 ? -3.325 1.954 -2.094 1.00 98.88 97 THR A O 1
ATOM 736 N N . HIS A 1 98 ? -1.437 3.164 -2.309 1.00 98.75 98 HIS A N 1
ATOM 737 C CA . HIS A 1 98 ? -1.636 3.598 -3.681 1.00 98.75 98 HIS A CA 1
ATOM 738 C C . HIS A 1 98 ? -0.292 3.467 -4.417 1.00 98.75 98 HIS A C 1
ATOM 740 O O . HIS A 1 98 ? 0.590 4.327 -4.295 1.00 98.75 98 HIS A O 1
ATOM 746 N N . LEU A 1 99 ? -0.118 2.363 -5.153 1.00 98.81 99 LEU A N 1
ATOM 747 C CA . LEU A 1 99 ? 1.110 2.057 -5.895 1.00 98.81 99 LEU A CA 1
ATOM 748 C C . LEU A 1 99 ? 1.318 3.019 -7.070 1.00 98.81 99 LEU A C 1
ATOM 750 O O . LEU A 1 99 ? 0.397 3.698 -7.523 1.00 98.81 99 LEU A O 1
ATOM 754 N N . LEU A 1 100 ? 2.540 3.060 -7.603 1.00 98.69 100 LEU A N 1
ATOM 755 C CA . LEU A 1 100 ? 2.887 3.883 -8.759 1.00 98.69 100 LEU A CA 1
ATOM 756 C C . LEU A 1 100 ? 1.931 3.653 -9.946 1.00 98.69 100 LEU A C 1
ATOM 758 O O . LEU A 1 100 ? 1.749 2.527 -10.410 1.00 98.69 100 LEU A O 1
ATOM 762 N N . TYR A 1 101 ? 1.410 4.744 -10.514 1.00 98.25 101 TYR A N 1
ATOM 763 C CA . TYR A 1 101 ? 0.550 4.698 -11.700 1.00 98.25 101 TYR A CA 1
ATOM 764 C C . TYR A 1 101 ? 1.280 4.227 -12.966 1.00 98.25 101 TYR A C 1
ATOM 766 O O . TYR A 1 101 ? 0.754 3.379 -13.687 1.00 98.25 101 TYR A O 1
ATOM 774 N N . ASN A 1 102 ? 2.485 4.760 -13.229 1.00 97.06 102 ASN A N 1
ATOM 775 C CA . ASN A 1 102 ? 3.200 4.618 -14.505 1.00 97.06 102 ASN A CA 1
ATOM 776 C C . ASN A 1 102 ? 3.216 3.156 -15.005 1.00 97.06 102 ASN A C 1
ATOM 778 O O . ASN A 1 102 ? 3.883 2.313 -14.394 1.00 97.06 102 ASN A O 1
ATOM 782 N N . PRO A 1 103 ? 2.545 2.854 -16.134 1.00 95.75 103 PRO A N 1
ATOM 783 C CA . PRO A 1 103 ? 2.338 1.482 -16.579 1.00 95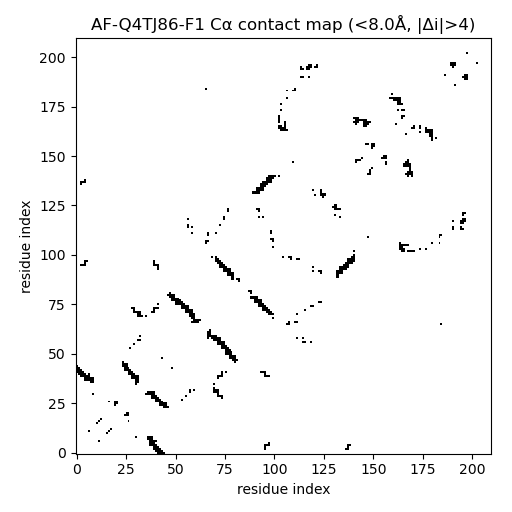.75 103 PRO A CA 1
ATOM 784 C C . PRO A 1 103 ? 3.623 0.799 -17.039 1.00 95.75 103 PRO A C 1
ATOM 786 O O . PRO A 1 103 ? 3.666 -0.419 -17.107 1.00 95.75 103 PRO A O 1
ATOM 789 N N . ARG A 1 104 ? 4.691 1.555 -17.324 1.00 94.88 104 ARG A N 1
ATOM 790 C CA . ARG A 1 104 ? 5.971 1.020 -17.815 1.00 94.88 104 ARG A CA 1
ATOM 791 C C . ARG A 1 104 ? 6.962 0.679 -16.709 1.00 94.88 104 ARG A C 1
ATOM 793 O O . ARG A 1 104 ? 8.031 0.150 -17.006 1.00 94.88 104 ARG A O 1
ATOM 800 N N . ARG A 1 105 ? 6.634 1.015 -15.459 1.00 96.50 105 ARG A N 1
ATOM 801 C CA . ARG A 1 105 ? 7.513 0.863 -14.293 1.00 96.50 105 ARG A CA 1
ATOM 802 C C . ARG A 1 105 ? 7.036 -0.249 -13.358 1.00 96.50 105 ARG A C 1
ATOM 804 O O . ARG A 1 105 ? 6.819 -0.034 -12.167 1.00 96.50 105 ARG A O 1
ATOM 811 N N . GLY A 1 106 ? 6.820 -1.441 -13.917 1.00 97.38 106 GLY A N 1
ATOM 812 C CA . GLY A 1 106 ? 6.460 -2.628 -13.139 1.00 97.38 106 GLY A CA 1
ATOM 813 C C . GLY A 1 106 ? 7.544 -3.078 -12.160 1.00 97.38 106 GLY A C 1
ATOM 814 O O . GLY A 1 106 ? 7.213 -3.623 -11.115 1.00 97.38 106 GLY A O 1
ATOM 815 N N . ASP A 1 107 ? 8.809 -2.779 -12.463 1.00 97.75 107 ASP A N 1
ATOM 816 C CA . ASP A 1 107 ? 9.950 -2.874 -11.545 1.00 97.75 107 ASP A CA 1
ATOM 817 C C . ASP A 1 107 ? 9.672 -2.115 -10.238 1.00 97.75 107 ASP A C 1
ATOM 819 O O . ASP A 1 107 ? 9.758 -2.683 -9.152 1.00 97.75 107 ASP A O 1
ATOM 823 N N . VAL A 1 108 ? 9.238 -0.856 -10.347 1.00 98.44 108 VAL A N 1
ATOM 824 C CA . VAL A 1 108 ? 8.923 -0.018 -9.182 1.00 98.44 108 VAL A CA 1
ATOM 825 C C . VAL A 1 108 ? 7.680 -0.519 -8.466 1.00 98.44 108 VAL A C 1
ATOM 827 O O . VAL A 1 108 ? 7.678 -0.575 -7.244 1.00 98.44 108 VAL A O 1
ATOM 830 N N . LYS A 1 109 ? 6.625 -0.907 -9.196 1.00 98.75 109 LYS A N 1
ATOM 831 C CA . LYS A 1 109 ? 5.399 -1.434 -8.571 1.00 98.75 109 LYS A CA 1
ATOM 832 C C . LYS A 1 109 ? 5.683 -2.689 -7.741 1.00 98.75 109 LYS A C 1
ATOM 834 O O . LYS A 1 109 ? 5.182 -2.789 -6.627 1.00 98.75 109 LYS A O 1
ATOM 839 N N . LEU A 1 110 ? 6.490 -3.619 -8.263 1.00 98.62 110 LEU A N 1
ATOM 840 C CA . LEU A 1 110 ? 6.878 -4.835 -7.542 1.00 98.62 110 LEU A CA 1
ATOM 841 C C . LEU A 1 110 ? 7.750 -4.513 -6.326 1.00 98.62 110 LEU A C 1
ATOM 843 O O . LEU A 1 110 ? 7.492 -5.059 -5.260 1.00 98.62 110 LEU A O 1
ATOM 847 N N . ALA A 1 111 ? 8.710 -3.591 -6.443 1.00 98.62 111 ALA A N 1
ATOM 848 C CA . ALA A 1 111 ? 9.535 -3.174 -5.308 1.00 98.62 111 ALA A CA 1
ATOM 849 C C . ALA A 1 111 ? 8.717 -2.460 -4.212 1.00 98.62 111 ALA A C 1
ATOM 851 O O . ALA A 1 111 ? 8.851 -2.776 -3.034 1.00 98.62 111 ALA A O 1
ATOM 852 N N . GLN A 1 112 ? 7.810 -1.549 -4.585 1.00 98.81 112 GLN A N 1
ATOM 853 C CA . GLN A 1 112 ? 6.881 -0.898 -3.650 1.00 98.81 112 GLN A CA 1
ATOM 854 C C . GLN A 1 112 ? 5.994 -1.920 -2.935 1.00 98.81 112 GLN A C 1
ATOM 856 O O . GLN A 1 112 ? 5.816 -1.857 -1.718 1.00 98.81 112 GLN A O 1
ATOM 861 N N . LEU A 1 113 ? 5.464 -2.885 -3.690 1.00 98.81 113 LEU A N 1
ATOM 862 C CA . LEU A 1 113 ? 4.653 -3.953 -3.129 1.00 98.81 113 LEU A CA 1
ATOM 863 C C . LEU A 1 113 ? 5.465 -4.842 -2.178 1.00 98.81 113 LEU A C 1
ATOM 865 O O . LEU A 1 113 ? 4.966 -5.173 -1.109 1.00 98.81 113 LEU A O 1
ATOM 869 N N . ALA A 1 114 ? 6.710 -5.180 -2.518 1.00 98.69 114 ALA A N 1
ATOM 870 C CA . ALA A 1 114 ? 7.587 -5.970 -1.658 1.00 98.69 114 ALA A CA 1
ATOM 871 C C . ALA A 1 114 ? 7.855 -5.278 -0.311 1.00 98.69 114 ALA A C 1
ATOM 873 O O . ALA A 1 114 ? 7.758 -5.926 0.728 1.00 98.69 114 ALA A O 1
ATOM 874 N N . ILE A 1 115 ? 8.090 -3.958 -0.309 1.00 98.75 115 ILE A N 1
ATOM 875 C CA . ILE A 1 115 ? 8.230 -3.158 0.923 1.00 98.75 115 ILE A CA 1
ATOM 876 C C . ILE A 1 115 ? 6.958 -3.224 1.773 1.00 98.75 115 ILE A C 1
ATOM 878 O O . ILE A 1 115 ? 7.026 -3.442 2.982 1.00 98.75 115 ILE A O 1
ATOM 882 N N . LEU A 1 116 ? 5.785 -3.068 1.154 1.00 98.88 116 LEU A N 1
ATOM 883 C CA . LEU A 1 116 ? 4.515 -3.156 1.873 1.00 98.88 116 LEU A CA 1
ATOM 884 C C . LEU A 1 116 ? 4.279 -4.559 2.456 1.00 98.88 116 LEU A C 1
ATOM 886 O O . LEU A 1 116 ? 3.841 -4.679 3.599 1.00 98.88 116 LEU A O 1
ATOM 890 N N . LEU A 1 117 ? 4.572 -5.612 1.689 1.00 98.69 117 LEU A N 1
ATOM 891 C CA . LEU A 1 117 ? 4.434 -7.002 2.125 1.00 98.69 117 LEU A CA 1
ATOM 892 C C . LEU A 1 117 ? 5.405 -7.347 3.262 1.00 98.69 117 LEU A C 1
ATOM 894 O O . LEU A 1 117 ? 4.995 -8.038 4.194 1.00 98.69 117 LEU A O 1
ATOM 898 N N . ALA A 1 118 ? 6.628 -6.808 3.249 1.00 98.62 118 ALA A N 1
ATOM 899 C CA . ALA A 1 118 ? 7.584 -6.964 4.345 1.00 98.62 118 ALA A CA 1
ATOM 900 C C . ALA A 1 118 ? 7.050 -6.352 5.644 1.00 98.62 118 ALA A C 1
ATOM 902 O O . ALA A 1 118 ? 7.081 -6.995 6.698 1.00 98.62 118 ALA A O 1
ATOM 903 N N . GLU A 1 119 ? 6.461 -5.158 5.564 1.00 98.62 119 GLU A N 1
ATOM 904 C CA . GLU A 1 119 ? 5.846 -4.504 6.719 1.00 98.62 119 GLU A CA 1
ATOM 905 C C . GLU A 1 119 ? 4.621 -5.265 7.243 1.00 98.62 119 GLU A C 1
ATOM 907 O O . GLU A 1 119 ? 4.482 -5.485 8.450 1.00 98.62 119 GLU A O 1
ATOM 912 N N . ILE A 1 120 ? 3.763 -5.746 6.339 1.00 98.50 120 ILE A N 1
ATOM 913 C CA . ILE A 1 120 ? 2.628 -6.608 6.686 1.00 98.50 120 ILE A CA 1
ATOM 914 C C . ILE A 1 120 ? 3.122 -7.881 7.373 1.00 98.50 120 ILE A C 1
ATOM 916 O O . ILE A 1 120 ? 2.590 -8.246 8.423 1.00 98.50 120 ILE A O 1
ATOM 920 N N . SER A 1 121 ? 4.140 -8.550 6.823 1.00 97.06 121 SER A N 1
ATOM 921 C CA . SER A 1 121 ? 4.699 -9.782 7.385 1.00 97.06 121 SER A CA 1
ATOM 922 C C . SER A 1 121 ? 5.299 -9.555 8.770 1.00 97.06 121 SER A C 1
ATOM 924 O O . SER A 1 121 ? 5.160 -10.419 9.633 1.00 97.06 121 SER A O 1
ATOM 926 N N . ARG A 1 122 ? 5.955 -8.412 9.000 1.00 96.44 122 ARG A N 1
ATOM 927 C CA . ARG A 1 122 ? 6.523 -8.042 10.302 1.00 96.44 122 ARG A CA 1
ATOM 928 C C . ARG A 1 122 ? 5.431 -7.859 11.357 1.00 96.44 122 ARG A C 1
ATOM 930 O O . ARG A 1 122 ? 5.566 -8.368 12.464 1.00 96.44 122 ARG A O 1
ATOM 937 N N . LEU A 1 123 ? 4.353 -7.154 11.011 1.00 95.88 123 LEU A N 1
ATOM 938 C CA . LEU A 1 123 ? 3.291 -6.769 11.950 1.00 95.88 123 LEU A CA 1
ATOM 939 C C . LEU A 1 123 ? 2.224 -7.840 12.180 1.00 95.88 123 LEU A C 1
ATOM 941 O O . LEU A 1 123 ? 1.590 -7.855 13.231 1.00 95.88 123 LEU A O 1
ATOM 945 N N . SER A 1 124 ? 2.003 -8.719 11.205 1.00 95.38 124 SER A N 1
ATOM 946 C CA . SER A 1 124 ? 1.026 -9.809 11.315 1.00 95.38 124 SER A CA 1
ATOM 947 C C . SER A 1 124 ? 1.608 -11.084 11.928 1.00 95.38 124 SER A C 1
ATOM 949 O O . SER A 1 124 ? 0.866 -12.036 12.147 1.00 95.38 124 SER A O 1
ATOM 951 N N . ARG A 1 125 ? 2.911 -11.135 12.229 1.00 93.19 125 ARG A N 1
ATOM 952 C CA . ARG A 1 125 ? 3.546 -12.310 12.838 1.00 93.19 125 ARG A CA 1
ATOM 953 C C . ARG A 1 125 ? 3.055 -12.508 14.276 1.00 93.19 125 ARG A C 1
ATOM 955 O O . ARG A 1 125 ? 3.202 -11.627 15.119 1.00 93.19 125 ARG A O 1
ATOM 962 N N . LEU A 1 126 ? 2.488 -13.677 14.559 1.00 88.69 126 LEU A N 1
ATOM 963 C CA . LEU A 1 126 ? 2.005 -14.074 15.880 1.00 88.69 126 LEU A CA 1
ATOM 964 C C . LEU A 1 126 ? 3.086 -14.831 16.672 1.00 88.69 126 LEU A C 1
ATOM 966 O O . LEU A 1 126 ? 4.014 -15.398 16.079 1.00 88.69 126 LEU A O 1
ATOM 970 N N . PRO A 1 127 ? 2.959 -14.909 18.012 1.00 84.44 127 PRO A N 1
ATOM 971 C CA . PRO A 1 127 ? 3.757 -15.830 18.816 1.00 84.44 127 PRO A CA 1
ATOM 972 C C . PRO A 1 127 ? 3.634 -17.264 18.277 1.00 84.44 127 PRO A C 1
ATOM 974 O O . PRO A 1 127 ? 2.530 -17.748 18.041 1.00 84.44 127 PRO A O 1
ATOM 977 N N . GLY A 1 128 ? 4.765 -17.937 18.056 1.00 82.75 128 GLY A N 1
ATOM 978 C CA . GLY A 1 128 ? 4.807 -19.259 17.411 1.00 82.75 128 GLY A CA 1
ATOM 979 C C . GLY A 1 128 ? 5.017 -19.228 15.891 1.00 82.75 128 GLY A C 1
ATOM 980 O O . GLY A 1 128 ? 5.092 -20.284 15.273 1.00 82.75 128 GLY A O 1
ATOM 981 N N . GLY A 1 129 ? 5.154 -18.043 15.287 1.00 84.19 129 GLY A N 1
ATOM 982 C CA . GLY A 1 129 ? 5.609 -17.876 13.902 1.00 84.19 129 GLY A CA 1
ATOM 983 C C . GLY A 1 129 ? 4.513 -17.935 12.837 1.00 84.19 129 GLY A C 1
ATOM 984 O O . GLY A 1 129 ? 4.814 -17.717 11.665 1.00 84.19 129 GLY A O 1
ATOM 985 N N . SER A 1 130 ? 3.256 -18.180 13.217 1.00 88.88 130 SER A N 1
ATOM 986 C CA . SER A 1 130 ? 2.115 -18.097 12.302 1.00 88.88 130 SER A CA 1
ATOM 987 C C . SER A 1 130 ? 1.774 -16.647 11.943 1.00 88.88 130 SER A C 1
ATOM 989 O O . SER A 1 130 ? 2.178 -15.697 12.617 1.00 88.88 130 SER A O 1
ATOM 991 N N . THR A 1 131 ? 1.018 -16.469 10.862 1.00 90.38 131 THR A N 1
ATOM 992 C CA . THR A 1 131 ? 0.554 -15.157 10.397 1.00 90.38 131 THR A CA 1
ATOM 993 C C . THR A 1 131 ? -0.887 -14.930 10.846 1.00 90.38 131 THR A C 1
ATOM 995 O O . THR A 1 131 ? -1.760 -15.764 10.609 1.00 90.38 131 THR A O 1
ATOM 998 N N . GLY A 1 132 ? -1.138 -13.804 11.507 1.00 92.38 132 GLY A N 1
ATOM 999 C CA . GLY A 1 132 ? -2.468 -13.350 11.888 1.00 92.38 132 GLY A CA 1
ATOM 1000 C C . GLY A 1 132 ? -3.283 -12.842 10.692 1.00 92.38 132 GLY A C 1
ATOM 1001 O O . GLY A 1 132 ? -2.749 -12.676 9.596 1.00 92.38 132 GLY A O 1
ATOM 1002 N N . PRO A 1 133 ? -4.586 -12.577 10.876 1.00 95.81 133 PRO A N 1
ATOM 1003 C CA . PRO A 1 133 ? -5.455 -12.103 9.803 1.00 95.81 133 PRO A CA 1
ATOM 1004 C C . PRO A 1 133 ? -4.965 -10.788 9.180 1.00 95.81 133 PRO A C 1
ATOM 1006 O O . PRO A 1 133 ? -4.700 -9.817 9.893 1.00 95.81 133 PRO A O 1
ATOM 1009 N N . VAL A 1 134 ? -4.909 -10.744 7.847 1.00 97.50 134 VAL A N 1
ATOM 1010 C CA . VAL A 1 134 ? -4.524 -9.558 7.067 1.00 97.50 134 VAL A CA 1
ATOM 1011 C C . VAL A 1 134 ? -5.680 -9.124 6.167 1.00 97.50 134 VAL A C 1
ATOM 1013 O O . VAL A 1 134 ? -6.268 -9.939 5.458 1.00 97.50 134 VAL A O 1
ATOM 1016 N N . VAL A 1 135 ? -5.972 -7.825 6.155 1.00 98.56 135 VAL A N 1
ATOM 1017 C CA . VAL A 1 135 ? -6.817 -7.164 5.155 1.00 98.56 135 VAL A CA 1
ATOM 1018 C C . VAL A 1 135 ? -5.940 -6.193 4.375 1.00 98.56 135 VAL A C 1
ATOM 1020 O O . VAL A 1 135 ? -5.505 -5.180 4.917 1.00 98.56 135 VAL A O 1
ATOM 1023 N N . LEU A 1 136 ? -5.683 -6.499 3.106 1.00 98.75 136 LEU A N 1
ATOM 1024 C CA . LEU A 1 136 ? -4.907 -5.650 2.206 1.00 98.75 136 LEU A CA 1
ATOM 1025 C C . LEU A 1 136 ? -5.845 -4.967 1.205 1.00 98.75 136 LEU A C 1
ATOM 1027 O O . LEU A 1 136 ? -6.456 -5.619 0.362 1.00 98.75 136 LEU A O 1
ATOM 1031 N N . CYS A 1 137 ? -5.934 -3.646 1.303 1.00 98.88 137 CYS A N 1
ATOM 1032 C CA . CYS A 1 137 ? -6.686 -2.783 0.401 1.00 98.88 137 CYS A CA 1
ATOM 1033 C C . CYS A 1 137 ? -5.731 -1.864 -0.368 1.00 98.88 137 CYS A C 1
ATOM 1035 O O . CYS A 1 137 ? -4.582 -1.663 0.028 1.00 98.88 137 CYS A O 1
ATOM 1037 N N . GLY A 1 138 ? -6.220 -1.245 -1.437 1.00 98.56 138 GLY A N 1
ATOM 1038 C CA . GLY A 1 138 ? -5.481 -0.183 -2.105 1.00 98.56 138 GLY A CA 1
ATOM 1039 C C . GLY A 1 138 ? -5.803 -0.040 -3.579 1.00 98.56 138 GLY A C 1
ATOM 1040 O O . GLY A 1 138 ? -6.477 -0.882 -4.173 1.00 98.56 138 GLY A O 1
ATOM 1041 N N . ASP A 1 139 ? -5.247 1.017 -4.159 1.00 98.81 139 ASP A N 1
ATOM 1042 C CA . ASP A 1 139 ? -5.102 1.143 -5.602 1.00 98.81 139 ASP A CA 1
ATOM 1043 C C . ASP A 1 139 ? -3.726 0.594 -6.006 1.00 98.81 139 ASP A C 1
ATOM 1045 O O . ASP A 1 139 ? -2.675 1.202 -5.780 1.00 98.81 139 ASP A O 1
ATOM 1049 N N . PHE A 1 140 ? -3.729 -0.601 -6.591 1.00 98.75 140 PHE A N 1
ATOM 1050 C CA . PHE A 1 140 ? -2.514 -1.278 -7.050 1.00 98.75 140 PHE A CA 1
ATOM 1051 C C . PHE A 1 140 ? -2.075 -0.824 -8.445 1.00 98.75 140 PHE A C 1
ATOM 1053 O O . PHE A 1 140 ? -1.053 -1.300 -8.952 1.00 98.75 140 PHE A O 1
ATOM 1060 N N . ASN A 1 141 ? -2.852 0.049 -9.097 1.00 98.56 141 ASN A N 1
ATOM 1061 C CA . ASN A 1 141 ? -2.670 0.466 -10.481 1.00 98.56 141 ASN A CA 1
ATOM 1062 C C . ASN A 1 141 ? -2.366 -0.730 -11.396 1.00 98.56 141 ASN A C 1
ATOM 1064 O O . ASN A 1 141 ? -1.419 -0.703 -12.185 1.00 98.56 141 ASN A O 1
ATOM 1068 N N . SER A 1 142 ? -3.107 -1.823 -11.212 1.00 98.00 142 SER A N 1
ATOM 1069 C CA . SER A 1 142 ? -2.901 -3.102 -11.892 1.00 98.00 142 SER A CA 1
ATOM 1070 C C . SER A 1 142 ? -4.244 -3.756 -12.180 1.00 98.00 142 SER A C 1
ATOM 1072 O O . SER A 1 142 ? -5.167 -3.680 -11.371 1.00 98.00 142 SER A O 1
ATOM 1074 N N . THR A 1 143 ? -4.367 -4.382 -13.344 1.00 97.88 143 THR A N 1
ATOM 1075 C CA . THR A 1 143 ? -5.607 -5.023 -13.780 1.00 97.88 143 THR A CA 1
ATOM 1076 C C . THR A 1 143 ? -5.726 -6.439 -13.204 1.00 97.88 143 THR A C 1
ATOM 1078 O O . THR A 1 143 ? -4.706 -7.067 -12.881 1.00 97.88 143 THR A O 1
ATOM 1081 N N . PRO A 1 144 ? -6.952 -6.981 -13.067 1.00 96.94 144 PRO A N 1
ATOM 1082 C CA . PRO A 1 144 ? -7.139 -8.397 -12.772 1.00 96.94 144 PRO A CA 1
ATOM 1083 C C . PRO A 1 144 ? -6.378 -9.272 -13.773 1.00 96.94 144 PRO A C 1
ATOM 1085 O O . PRO A 1 144 ? -6.270 -8.919 -14.946 1.00 96.94 144 PRO A O 1
ATOM 1088 N N . LEU A 1 145 ? -5.869 -10.417 -13.312 1.00 94.44 145 LEU A N 1
ATOM 1089 C CA . LEU A 1 145 ? -5.082 -11.372 -14.114 1.00 94.44 145 LEU A CA 1
ATOM 1090 C C . LEU A 1 145 ? -3.721 -10.847 -14.620 1.00 94.44 145 LEU A C 1
ATOM 1092 O O . LEU A 1 145 ? -3.021 -11.563 -15.336 1.00 94.44 145 LEU A O 1
ATOM 1096 N N . SER A 1 146 ? -3.312 -9.629 -14.248 1.00 97.62 146 SER A N 1
ATOM 1097 C CA . SER A 1 146 ? -1.945 -9.154 -14.488 1.00 97.62 146 SER A CA 1
ATOM 1098 C C . SER A 1 146 ? -0.916 -9.968 -13.684 1.00 97.62 146 SER A C 1
ATOM 1100 O O . SER A 1 146 ? -1.261 -10.529 -12.643 1.00 97.62 146 SER A O 1
ATOM 1102 N N . PRO A 1 147 ? 0.363 -10.015 -14.098 1.00 98.12 147 PRO A N 1
ATOM 1103 C CA . PRO A 1 147 ? 1.417 -10.664 -13.317 1.00 98.12 147 PRO A CA 1
ATOM 1104 C C . PRO A 1 147 ? 1.497 -10.198 -11.854 1.00 98.12 147 PRO A C 1
ATOM 1106 O O . PRO A 1 147 ? 1.679 -11.030 -10.968 1.00 98.12 147 PRO A O 1
ATOM 1109 N N . LEU A 1 148 ? 1.310 -8.898 -11.579 1.00 98.38 148 LEU A N 1
ATOM 1110 C CA . LEU A 1 148 ? 1.264 -8.370 -10.208 1.00 98.38 148 LEU A CA 1
ATOM 1111 C C . LEU A 1 148 ? 0.055 -8.909 -9.430 1.00 98.38 148 LEU A C 1
ATOM 1113 O O . LEU A 1 148 ? 0.186 -9.285 -8.268 1.00 98.38 148 LEU A O 1
ATOM 1117 N N . TYR A 1 149 ? -1.116 -8.985 -10.066 1.00 98.38 149 TYR A N 1
ATOM 1118 C CA . TYR A 1 149 ? -2.304 -9.581 -9.454 1.00 98.38 149 TYR A CA 1
ATOM 1119 C C . TYR A 1 149 ? -2.107 -11.076 -9.153 1.00 98.38 149 TYR A C 1
ATOM 1121 O O . TYR A 1 149 ? -2.456 -11.542 -8.067 1.00 98.38 149 TYR A O 1
ATOM 1129 N N . SER A 1 150 ? -1.517 -11.827 -10.087 1.00 98.12 150 SER A N 1
ATOM 1130 C CA . SER A 1 150 ? -1.184 -13.239 -9.878 1.00 98.12 150 SER A CA 1
ATOM 1131 C C . SER A 1 150 ? -0.226 -13.399 -8.703 1.00 98.12 150 SER A C 1
ATOM 1133 O O . SER A 1 150 ? -0.517 -14.182 -7.812 1.00 98.12 150 SER A O 1
ATOM 1135 N N . PHE A 1 151 ? 0.830 -12.582 -8.617 1.00 98.50 151 PHE A N 1
ATOM 1136 C CA . PHE A 1 151 ? 1.746 -12.589 -7.474 1.00 98.50 151 PHE A CA 1
ATOM 1137 C C . PHE A 1 151 ? 1.016 -12.450 -6.128 1.00 98.50 151 PHE A C 1
ATOM 1139 O O . PHE A 1 151 ? 1.238 -13.250 -5.222 1.00 98.50 151 PHE A O 1
ATOM 1146 N N . LEU A 1 152 ? 0.103 -11.479 -6.015 1.00 97.38 152 LEU A N 1
ATOM 1147 C CA . LEU A 1 152 ? -0.683 -11.248 -4.798 1.00 97.38 152 LEU A CA 1
ATOM 1148 C C . LEU A 1 152 ? -1.610 -12.412 -4.432 1.00 97.38 152 LEU A C 1
ATOM 1150 O O . LEU A 1 152 ? -1.850 -12.656 -3.253 1.00 97.38 152 LEU A O 1
ATOM 1154 N N . THR A 1 153 ? -2.164 -13.102 -5.428 1.00 97.19 153 THR A N 1
ATOM 1155 C CA . THR A 1 153 ? -3.195 -14.132 -5.218 1.00 97.19 153 THR A CA 1
ATOM 1156 C C . THR A 1 153 ? -2.636 -15.548 -5.127 1.00 97.19 153 THR A C 1
ATOM 1158 O O . THR A 1 153 ? -3.262 -16.401 -4.502 1.00 97.19 153 THR A O 1
ATOM 1161 N N . THR A 1 154 ? -1.463 -15.808 -5.707 1.00 97.62 154 THR A N 1
ATOM 1162 C CA . THR A 1 154 ? -0.792 -17.117 -5.674 1.00 97.62 154 THR A CA 1
ATOM 1163 C C . THR A 1 154 ? 0.412 -17.150 -4.736 1.00 97.62 154 THR A C 1
ATOM 1165 O O . THR A 1 154 ? 0.909 -18.231 -4.433 1.00 97.62 154 THR A O 1
ATOM 1168 N N . GLY A 1 155 ? 0.898 -15.989 -4.286 1.00 96.94 155 GLY A N 1
ATOM 1169 C CA . GLY A 1 155 ? 2.069 -15.865 -3.415 1.00 96.94 155 GLY A CA 1
ATOM 1170 C C . GLY A 1 155 ? 3.408 -16.074 -4.126 1.00 96.94 155 GLY A C 1
ATOM 1171 O O . GLY A 1 155 ? 4.443 -16.136 -3.468 1.00 96.94 155 GLY A O 1
ATOM 1172 N N . CYS A 1 156 ? 3.421 -16.201 -5.457 1.00 97.12 156 CYS A N 1
ATOM 1173 C CA . CYS A 1 156 ? 4.645 -16.424 -6.220 1.00 97.12 156 CYS A CA 1
ATOM 1174 C C . CYS A 1 156 ? 4.575 -15.811 -7.622 1.00 97.12 156 CYS A C 1
ATOM 1176 O O . CYS A 1 156 ? 3.518 -15.750 -8.248 1.00 97.12 156 CYS A O 1
ATOM 1178 N N . LEU A 1 157 ? 5.724 -15.363 -8.131 1.00 97.38 157 LEU A N 1
ATOM 1179 C CA . LEU A 1 157 ? 5.854 -14.838 -9.485 1.00 97.38 157 LEU A CA 1
ATOM 1180 C C . LEU A 1 157 ? 7.197 -15.251 -10.077 1.00 97.38 157 LEU A C 1
ATOM 1182 O O . LEU A 1 157 ? 8.246 -14.787 -9.639 1.00 97.38 157 LEU A O 1
ATOM 1186 N N . ASN A 1 158 ? 7.163 -16.073 -11.124 1.00 96.56 158 ASN A N 1
ATOM 1187 C CA . ASN A 1 158 ? 8.323 -16.233 -11.989 1.00 96.56 158 ASN A CA 1
ATOM 1188 C C . ASN A 1 158 ? 8.357 -15.062 -12.978 1.00 96.56 158 ASN A C 1
ATOM 1190 O O . ASN A 1 158 ? 7.553 -15.003 -13.907 1.00 96.56 158 ASN A O 1
ATOM 1194 N N . TYR A 1 159 ? 9.274 -14.123 -12.758 1.00 96.06 159 TYR A N 1
ATOM 1195 C CA . TYR A 1 159 ? 9.423 -12.923 -13.581 1.00 96.06 159 TYR A CA 1
ATOM 1196 C C . TYR A 1 159 ? 10.560 -13.024 -14.613 1.00 96.06 159 TYR A C 1
ATOM 1198 O O . TYR A 1 159 ? 10.887 -12.030 -15.267 1.00 96.06 159 TYR A O 1
ATOM 1206 N N . SER A 1 160 ? 11.161 -14.206 -14.796 1.00 95.31 160 SER A N 1
ATOM 1207 C CA . SER A 1 160 ? 12.198 -14.409 -15.810 1.00 95.31 160 SER A CA 1
ATOM 1208 C C . SER A 1 160 ? 11.652 -14.114 -17.210 1.00 95.31 160 SER A C 1
ATOM 1210 O O . SER A 1 160 ? 10.617 -14.641 -17.617 1.00 95.31 160 SER A O 1
ATOM 1212 N N . GLY A 1 161 ? 12.322 -13.221 -17.943 1.00 93.88 161 GLY A N 1
ATOM 1213 C CA . GLY A 1 161 ? 11.887 -12.790 -19.276 1.00 93.88 161 GLY A CA 1
ATOM 1214 C C . GLY A 1 161 ? 10.632 -11.905 -19.300 1.00 93.88 161 GLY A C 1
ATOM 1215 O O . GLY A 1 161 ? 10.139 -11.578 -20.383 1.00 93.88 161 GLY A O 1
ATOM 1216 N N . LEU A 1 162 ? 10.114 -11.477 -18.144 1.00 95.12 162 LEU A N 1
ATOM 1217 C CA . LEU A 1 162 ? 8.936 -10.617 -18.067 1.00 95.12 162 LEU A CA 1
ATOM 1218 C C . LEU A 1 162 ? 9.303 -9.157 -18.384 1.00 95.12 162 LEU A C 1
ATOM 1220 O O . LEU A 1 162 ? 10.272 -8.604 -17.863 1.00 95.12 162 LEU A O 1
ATOM 1224 N 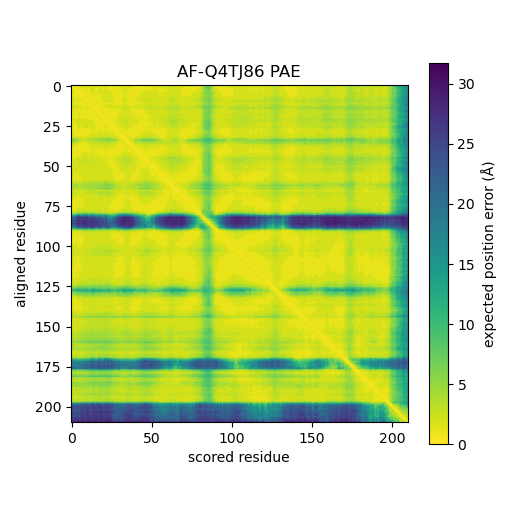N . LYS A 1 163 ? 8.515 -8.504 -19.245 1.00 95.19 163 LYS A N 1
ATOM 1225 C CA . LYS A 1 163 ? 8.704 -7.087 -19.608 1.00 95.19 163 LYS A CA 1
ATOM 1226 C C . LYS A 1 163 ? 8.149 -6.179 -18.514 1.00 95.19 163 LYS A C 1
ATOM 1228 O O . LYS A 1 163 ? 7.025 -6.399 -18.062 1.00 95.19 163 LYS A O 1
ATOM 1233 N N . MET A 1 164 ? 8.865 -5.107 -18.169 1.00 94.50 164 MET A N 1
ATOM 1234 C CA . MET A 1 164 ? 8.478 -4.225 -17.054 1.00 94.50 164 MET A CA 1
ATOM 1235 C C . MET A 1 164 ? 7.044 -3.692 -17.158 1.00 94.50 164 MET A C 1
ATOM 1237 O O . MET A 1 164 ? 6.312 -3.730 -16.179 1.00 94.50 164 MET A O 1
ATOM 1241 N N . GLY A 1 165 ? 6.590 -3.243 -18.326 1.00 93.94 165 GLY A N 1
ATOM 1242 C CA . GLY A 1 165 ? 5.230 -2.713 -18.481 1.00 93.94 165 GLY A CA 1
ATOM 1243 C C . GLY A 1 165 ? 4.152 -3.748 -18.780 1.00 93.94 165 GLY A C 1
ATOM 1244 O O . GLY A 1 165 ? 2.999 -3.383 -18.976 1.00 93.94 165 GLY A O 1
ATOM 1245 N N . SER A 1 166 ? 4.491 -5.041 -18.784 1.00 95.06 166 SER A N 1
ATOM 1246 C CA . SER A 1 166 ? 3.478 -6.105 -18.755 1.00 95.06 166 SER A CA 1
ATOM 1247 C C . SER A 1 166 ? 3.025 -6.456 -17.334 1.00 95.06 166 SER A C 1
ATOM 1249 O O . SER A 1 166 ? 1.958 -7.034 -17.168 1.00 95.06 166 SER A O 1
ATOM 1251 N N . VAL A 1 167 ? 3.794 -6.060 -16.311 1.00 96.94 167 VAL A N 1
ATOM 1252 C CA . VAL A 1 167 ? 3.574 -6.420 -14.899 1.00 96.94 167 VAL A CA 1
ATOM 1253 C C . VAL A 1 167 ? 2.190 -6.024 -14.386 1.00 96.94 167 VAL A C 1
ATOM 1255 O O . VAL A 1 167 ? 1.553 -6.821 -13.704 1.00 96.94 167 VAL A O 1
ATOM 1258 N N . SER A 1 168 ? 1.720 -4.816 -14.706 1.00 97.44 168 SER A N 1
ATOM 1259 C CA . SER A 1 168 ? 0.434 -4.304 -14.215 1.00 97.44 168 SER A CA 1
ATOM 1260 C C . SER A 1 168 ? -0.745 -4.587 -15.143 1.00 97.44 168 SER A C 1
ATOM 1262 O O . SER A 1 168 ? -1.884 -4.336 -14.765 1.00 97.44 168 SER A O 1
ATOM 1264 N N . GLY A 1 169 ? -0.500 -5.056 -16.371 1.00 96.25 169 GLY A N 1
ATOM 1265 C CA . GLY A 1 169 ? -1.553 -5.272 -17.369 1.00 96.25 169 GLY A CA 1
ATOM 1266 C C . GLY A 1 169 ? -2.309 -4.004 -17.805 1.00 96.25 169 GLY A C 1
ATOM 1267 O O . GLY A 1 169 ? -3.398 -4.119 -18.360 1.00 96.25 169 GLY A O 1
ATOM 1268 N N . GLN A 1 170 ? -1.766 -2.804 -17.554 1.00 95.31 170 GLN A N 1
ATOM 1269 C CA . GLN A 1 170 ? -2.384 -1.525 -17.946 1.00 95.31 170 GLN A CA 1
ATOM 1270 C C . GLN A 1 170 ? -2.192 -1.186 -19.435 1.00 95.31 170 GLN A C 1
ATOM 1272 O O . GLN A 1 170 ? -3.027 -0.504 -20.024 1.00 95.31 170 GLN A O 1
ATOM 1277 N N . GLU A 1 171 ? -1.091 -1.629 -20.052 1.00 88.06 171 GLU A N 1
ATOM 1278 C CA . GLU A 1 171 ? -0.841 -1.455 -21.488 1.00 88.06 171 GLU A CA 1
ATOM 1279 C C . GLU A 1 171 ? -1.140 -2.763 -22.237 1.00 88.06 171 GLU A C 1
ATOM 1281 O O . GLU A 1 171 ? -0.619 -3.824 -21.899 1.00 88.06 171 GLU A O 1
ATOM 1286 N N . SER A 1 172 ? -1.925 -2.681 -23.313 1.00 73.50 172 SER A N 1
ATOM 1287 C CA . SER A 1 172 ? -2.264 -3.832 -24.166 1.00 73.50 172 SER A CA 1
ATOM 1288 C C . SER A 1 172 ? -1.139 -4.241 -25.125 1.00 73.50 172 SER A C 1
ATOM 1290 O O . SER A 1 172 ? -1.171 -5.323 -25.705 1.00 73.50 172 SER A O 1
ATOM 1292 N N . SER A 1 173 ? -0.147 -3.375 -25.354 1.00 75.38 173 SER A N 1
ATOM 1293 C CA . SER A 1 173 ? 0.936 -3.610 -26.322 1.00 75.38 173 SER A CA 1
ATOM 1294 C C . SER A 1 173 ? 2.252 -2.935 -25.905 1.00 75.38 173 SER A C 1
ATOM 1296 O O . SER A 1 173 ? 2.652 -1.933 -26.508 1.00 75.38 173 SER A O 1
ATOM 1298 N N . PRO A 1 174 ? 2.962 -3.484 -24.902 1.00 67.06 174 PRO A N 1
ATOM 1299 C CA . PRO A 1 174 ? 4.252 -2.966 -24.451 1.00 67.06 174 PRO A CA 1
ATOM 1300 C C . PRO A 1 174 ? 5.343 -3.211 -25.511 1.00 67.06 174 PRO A C 1
ATOM 1302 O O . PRO A 1 174 ? 5.996 -4.260 -25.552 1.00 67.06 174 PRO A O 1
ATOM 1305 N N . ARG A 1 175 ? 5.540 -2.244 -26.415 1.00 70.31 175 ARG A N 1
ATOM 1306 C CA . ARG A 1 175 ? 6.602 -2.266 -27.440 1.00 70.31 175 ARG A CA 1
ATOM 1307 C C . ARG A 1 175 ? 7.885 -1.617 -26.912 1.00 70.31 175 ARG A C 1
ATOM 1309 O O . ARG A 1 175 ? 7.828 -0.584 -26.256 1.00 70.31 175 ARG A O 1
ATOM 1316 N N . GLY A 1 176 ? 9.037 -2.224 -27.215 1.00 68.75 176 GLY A N 1
ATOM 1317 C CA . GLY A 1 176 ? 10.364 -1.660 -26.912 1.00 68.75 176 GLY A CA 1
ATOM 1318 C C . GLY A 1 176 ? 10.727 -1.583 -25.424 1.00 68.75 176 GLY A C 1
ATOM 1319 O O . GLY A 1 176 ? 11.568 -0.776 -25.044 1.00 68.75 176 GLY A O 1
ATOM 1320 N N . GLN A 1 177 ? 10.081 -2.379 -24.570 1.00 80.25 177 GLN A N 1
ATOM 1321 C CA . GLN A 1 177 ? 10.307 -2.326 -23.128 1.00 80.25 177 GLN A CA 1
ATOM 1322 C C . GLN A 1 177 ? 11.410 -3.274 -22.669 1.00 80.25 177 GLN A C 1
ATOM 1324 O O . GLN A 1 177 ? 11.535 -4.393 -23.169 1.00 80.25 177 GLN A O 1
ATOM 1329 N N . ARG A 1 178 ? 12.177 -2.818 -21.675 1.00 90.81 178 ARG A N 1
ATOM 1330 C CA . ARG A 1 178 ? 13.206 -3.618 -21.009 1.00 90.81 178 ARG A CA 1
ATOM 1331 C C . ARG A 1 178 ? 12.559 -4.746 -20.199 1.00 90.81 178 ARG A C 1
ATOM 1333 O O . ARG A 1 178 ? 11.425 -4.626 -19.723 1.00 90.81 178 ARG A O 1
ATOM 1340 N N . LEU A 1 179 ? 13.304 -5.836 -20.063 1.00 95.06 179 LEU A N 1
ATOM 1341 C CA . LEU A 1 179 ? 12.972 -6.932 -19.159 1.00 95.06 179 LEU A CA 1
ATOM 1342 C C . LEU A 1 179 ? 13.193 -6.497 -17.707 1.00 95.06 179 LEU A C 1
ATOM 1344 O O . LEU A 1 179 ? 13.985 -5.585 -17.452 1.00 95.06 179 LEU A O 1
ATOM 1348 N N . LEU A 1 180 ? 12.492 -7.141 -16.777 1.00 96.12 180 LEU A N 1
ATOM 1349 C CA . LEU A 1 180 ? 12.787 -7.005 -15.354 1.00 96.12 180 LEU A CA 1
ATOM 1350 C C . LEU A 1 180 ? 14.222 -7.483 -15.069 1.00 96.12 180 LEU A C 1
ATOM 1352 O O . LEU A 1 180 ? 14.624 -8.524 -15.600 1.00 96.12 180 LEU A O 1
ATOM 1356 N N . PRO A 1 181 ? 14.999 -6.741 -14.260 1.00 94.25 181 PRO A N 1
ATOM 1357 C CA . PRO A 1 181 ? 16.294 -7.217 -13.796 1.00 94.25 181 PRO A CA 1
ATOM 1358 C C . PRO A 1 181 ? 16.117 -8.360 -12.786 1.00 94.25 181 PRO A C 1
ATOM 1360 O O . PRO A 1 181 ? 15.040 -8.552 -12.218 1.00 94.25 181 PRO A O 1
ATOM 1363 N N . CYS A 1 182 ? 17.181 -9.133 -12.576 1.00 92.75 182 CYS A N 1
ATOM 1364 C CA . CYS A 1 182 ? 17.231 -10.185 -11.569 1.00 92.75 182 CYS A CA 1
ATOM 1365 C C . CYS A 1 182 ? 18.494 -9.994 -10.712 1.00 92.75 182 CYS A C 1
ATOM 1367 O O . CYS A 1 182 ? 19.586 -10.136 -11.267 1.00 92.75 182 CYS A O 1
ATOM 1369 N N . PRO A 1 183 ? 18.370 -9.684 -9.405 1.00 95.12 183 PRO A N 1
ATOM 1370 C CA . PRO A 1 183 ? 17.129 -9.369 -8.677 1.00 95.12 183 PRO A CA 1
ATOM 1371 C C . PRO A 1 183 ? 16.463 -8.062 -9.155 1.00 95.12 183 PRO A C 1
ATOM 1373 O O . PRO A 1 183 ? 17.072 -7.271 -9.875 1.00 95.12 183 PRO A O 1
ATOM 1376 N N . ILE A 1 184 ? 15.190 -7.846 -8.787 1.00 96.62 184 ILE A N 1
ATOM 1377 C CA . ILE A 1 184 ? 14.443 -6.633 -9.179 1.00 96.62 184 ILE A CA 1
ATOM 1378 C C . ILE A 1 184 ? 14.996 -5.390 -8.465 1.00 96.62 184 ILE A C 1
ATOM 1380 O O . ILE A 1 184 ? 15.113 -4.333 -9.082 1.00 96.62 184 ILE A O 1
ATOM 1384 N N . TRP A 1 185 ? 15.334 -5.525 -7.182 1.00 96.12 185 TRP A N 1
ATOM 1385 C CA . TRP A 1 185 ? 15.892 -4.475 -6.328 1.00 96.12 185 TRP A CA 1
ATOM 1386 C C . TRP A 1 185 ? 17.256 -4.885 -5.764 1.00 96.12 185 TRP A C 1
ATOM 1388 O O . TRP A 1 185 ? 17.615 -6.062 -5.765 1.00 96.12 185 TRP A O 1
ATOM 1398 N N . SER A 1 186 ? 18.017 -3.893 -5.297 1.00 94.06 186 SER A N 1
ATOM 1399 C CA . SER A 1 186 ? 19.325 -4.094 -4.665 1.00 94.06 186 SER A CA 1
ATOM 1400 C C . SER A 1 186 ? 19.193 -4.828 -3.319 1.00 94.06 186 SER A C 1
ATOM 1402 O O . SER A 1 186 ? 18.245 -4.536 -2.583 1.00 94.06 186 SER A O 1
ATOM 1404 N N . PRO A 1 187 ? 20.152 -5.697 -2.936 1.00 92.19 187 PRO A N 1
ATOM 1405 C CA . PRO A 1 187 ? 20.222 -6.283 -1.592 1.00 92.19 187 PRO A CA 1
ATOM 1406 C C . PRO A 1 187 ? 20.203 -5.239 -0.468 1.00 92.19 187 PRO A C 1
ATOM 1408 O O . PRO A 1 187 ? 19.604 -5.471 0.577 1.00 92.19 187 PRO A O 1
ATOM 1411 N N . SER A 1 188 ? 20.746 -4.042 -0.724 1.00 92.19 188 SER A N 1
ATOM 1412 C CA . SER A 1 188 ? 20.737 -2.907 0.211 1.00 92.19 188 SER A CA 1
ATOM 1413 C C . SER A 1 188 ? 19.337 -2.405 0.591 1.00 92.19 188 SER A C 1
ATOM 1415 O O . SER A 1 188 ? 19.213 -1.551 1.465 1.00 92.19 188 SER A O 1
ATOM 1417 N N . LEU A 1 189 ? 18.273 -2.886 -0.068 1.00 94.62 189 LEU A N 1
ATOM 1418 C CA . LEU A 1 189 ? 16.897 -2.628 0.356 1.00 94.62 189 LEU A CA 1
ATOM 1419 C C . LEU A 1 189 ? 16.547 -3.350 1.671 1.00 94.62 189 LEU A C 1
ATOM 1421 O O . LEU A 1 189 ? 15.570 -2.974 2.316 1.00 94.62 189 LEU A O 1
ATOM 1425 N N . GLY A 1 190 ? 17.309 -4.382 2.054 1.00 96.31 190 GLY A N 1
ATOM 1426 C CA . GLY A 1 190 ? 17.064 -5.177 3.259 1.00 96.31 190 GLY A CA 1
ATOM 1427 C C . GLY A 1 190 ? 15.817 -6.061 3.160 1.00 96.31 190 GLY A C 1
ATOM 1428 O O . GLY A 1 190 ? 15.245 -6.429 4.181 1.00 96.31 190 GLY A O 1
ATOM 1429 N N . ILE A 1 191 ? 15.353 -6.368 1.940 1.00 97.00 191 ILE A N 1
ATOM 1430 C CA . ILE A 1 191 ? 14.158 -7.187 1.685 1.00 97.00 191 ILE A CA 1
ATOM 1431 C C . ILE A 1 191 ? 14.517 -8.370 0.793 1.00 97.00 191 ILE A C 1
ATOM 1433 O O . ILE A 1 191 ? 15.022 -8.193 -0.320 1.00 97.00 191 ILE A O 1
ATOM 1437 N N . ASP A 1 192 ? 14.213 -9.573 1.273 1.00 96.31 192 ASP A N 1
ATOM 1438 C CA . ASP A 1 192 ? 14.471 -10.823 0.566 1.00 96.31 192 ASP A CA 1
ATOM 1439 C C . ASP A 1 192 ? 13.447 -11.108 -0.557 1.00 96.31 192 ASP A C 1
ATOM 1441 O O . ASP A 1 192 ? 12.444 -10.414 -0.750 1.00 96.31 192 ASP A O 1
ATOM 1445 N N . HIS A 1 193 ? 13.682 -12.178 -1.318 1.00 94.56 193 HIS A N 1
ATOM 1446 C CA . HIS A 1 193 ? 12.792 -12.606 -2.404 1.00 94.56 193 HIS A CA 1
ATOM 1447 C C . HIS A 1 193 ? 11.422 -13.123 -1.916 1.00 94.56 193 HIS A C 1
ATOM 1449 O O . HIS A 1 193 ? 10.508 -13.288 -2.726 1.00 94.56 193 HIS A O 1
ATOM 1455 N N . ARG A 1 194 ? 11.260 -13.369 -0.608 1.00 95.94 194 ARG A N 1
ATOM 1456 C CA . ARG A 1 194 ? 9.987 -13.732 0.038 1.00 95.94 194 ARG A CA 1
ATOM 1457 C C . ARG A 1 194 ? 9.214 -12.495 0.500 1.00 95.94 194 ARG A C 1
ATOM 1459 O O . ARG A 1 194 ? 8.166 -12.642 1.126 1.00 95.94 194 ARG A O 1
ATOM 1466 N N . CYS A 1 195 ? 9.701 -11.296 0.165 1.00 97.50 195 CYS A N 1
ATOM 1467 C CA . CYS A 1 195 ? 9.155 -10.016 0.602 1.00 97.50 195 CYS A CA 1
ATOM 1468 C C . CYS A 1 195 ? 9.111 -9.902 2.131 1.00 97.50 195 CYS A C 1
ATOM 1470 O O . CYS A 1 195 ? 8.104 -9.479 2.692 1.00 97.50 195 CYS A O 1
ATOM 1472 N N . GLN A 1 196 ? 10.187 -10.308 2.807 1.00 96.88 196 GLN A N 1
ATOM 1473 C CA . GLN A 1 196 ? 10.386 -10.132 4.244 1.00 96.88 196 GLN A CA 1
ATOM 1474 C C . GLN A 1 196 ? 11.634 -9.284 4.488 1.00 96.88 196 GLN A C 1
ATOM 1476 O O . GLN A 1 196 ? 12.570 -9.313 3.688 1.00 96.88 196 GLN A O 1
ATOM 1481 N N . TYR A 1 197 ? 11.649 -8.521 5.584 1.00 96.44 197 TYR A N 1
ATOM 1482 C CA . TYR A 1 197 ? 12.886 -7.877 6.023 1.00 96.44 197 TYR A CA 1
ATOM 1483 C C . TYR A 1 197 ? 13.917 -8.949 6.380 1.00 96.44 197 TYR A C 1
ATOM 1485 O O . TYR A 1 197 ? 13.570 -9.916 7.064 1.00 96.44 197 TYR A O 1
ATOM 1493 N N . ARG A 1 198 ? 15.156 -8.766 5.923 1.00 92.00 198 ARG A N 1
ATOM 1494 C CA . ARG A 1 198 ? 16.289 -9.626 6.286 1.00 92.00 198 ARG A CA 1
ATOM 1495 C C . ARG A 1 198 ? 16.602 -9.493 7.775 1.00 92.00 198 ARG A C 1
ATOM 1497 O O . ARG A 1 198 ? 16.376 -8.437 8.372 1.00 92.00 198 ARG A O 1
ATOM 1504 N N . SER A 1 199 ? 17.085 -10.573 8.383 1.00 78.62 199 SER A N 1
ATOM 1505 C CA . SER A 1 199 ? 17.657 -10.510 9.730 1.00 78.62 199 SER A CA 1
ATOM 1506 C C . SER A 1 199 ? 19.095 -9.981 9.671 1.00 78.62 199 SER A C 1
ATOM 1508 O O . SER A 1 199 ? 19.782 -10.150 8.667 1.00 78.62 199 SER A O 1
ATOM 1510 N N . GLU A 1 200 ? 19.584 -9.400 10.770 1.00 60.25 200 GLU A N 1
ATOM 1511 C CA . GLU A 1 200 ? 20.993 -8.975 10.901 1.00 60.25 200 GLU A CA 1
ATOM 1512 C C . GLU A 1 200 ? 22.000 -10.142 10.763 1.00 60.25 200 GLU A C 1
ATOM 1514 O O . GLU A 1 200 ? 23.205 -9.918 10.653 1.00 60.25 200 GLU A O 1
ATOM 1519 N N . GLU A 1 201 ? 21.528 -11.391 10.822 1.00 57.53 201 GLU A N 1
ATOM 1520 C CA . GLU A 1 201 ? 22.336 -12.607 10.667 1.00 57.53 201 GLU A CA 1
ATOM 1521 C C . GLU A 1 201 ? 22.496 -12.988 9.185 1.00 57.53 201 GLU A C 1
ATOM 1523 O O . GLU A 1 201 ? 23.609 -13.276 8.756 1.00 57.53 201 GLU A O 1
ATOM 1528 N N . GLU A 1 202 ? 21.429 -12.883 8.382 1.00 56.31 202 GLU A N 1
ATOM 1529 C CA . GLU A 1 202 ? 21.462 -13.140 6.931 1.00 56.31 202 GLU A CA 1
ATOM 1530 C C . GLU A 1 202 ? 22.312 -12.100 6.171 1.00 56.31 202 GLU A C 1
ATOM 1532 O O . GLU A 1 202 ? 22.906 -12.414 5.143 1.00 56.31 202 GLU A O 1
ATOM 1537 N N . GLU A 1 203 ? 22.404 -10.863 6.676 1.00 54.09 203 GLU A N 1
ATOM 1538 C CA . GLU A 1 203 ? 23.266 -9.822 6.090 1.00 54.09 203 GLU A CA 1
ATOM 1539 C C . GLU A 1 203 ? 24.764 -10.123 6.262 1.00 54.09 203 GLU A C 1
ATOM 1541 O O . GLU A 1 203 ? 25.556 -9.769 5.392 1.00 54.09 203 GLU A O 1
ATOM 1546 N N . LYS A 1 204 ? 25.157 -10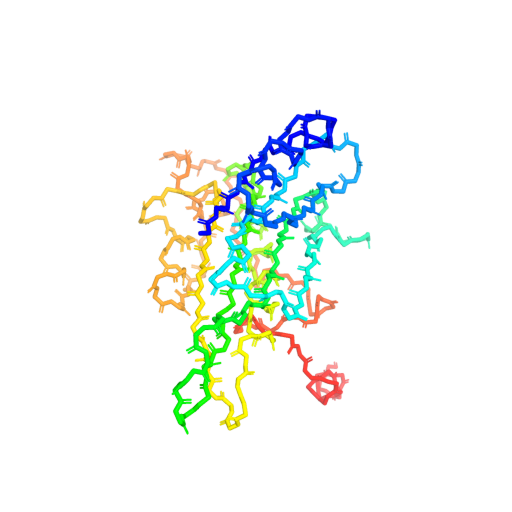.817 7.339 1.00 51.00 204 LYS A N 1
ATOM 1547 C CA . LYS A 1 204 ? 26.563 -11.174 7.602 1.00 51.00 204 LYS A CA 1
ATOM 1548 C C . LYS A 1 204 ? 27.034 -12.367 6.775 1.00 51.00 204 LYS A C 1
ATOM 1550 O O . LYS A 1 204 ? 28.187 -12.389 6.362 1.00 51.00 204 LYS A O 1
ATOM 1555 N N . GLU A 1 205 ? 26.157 -13.336 6.520 1.00 55.03 205 GLU A N 1
ATOM 1556 C CA . GLU A 1 205 ? 26.490 -14.520 5.716 1.00 55.03 205 GLU A CA 1
ATOM 1557 C C . GLU A 1 205 ? 26.704 -14.165 4.232 1.00 55.03 205 GLU A C 1
ATOM 1559 O O . GLU A 1 205 ? 27.646 -14.657 3.618 1.00 55.03 205 GLU A O 1
ATOM 1564 N N . GLU A 1 206 ? 25.910 -13.247 3.659 1.00 56.06 206 GLU A N 1
ATOM 1565 C CA . GLU A 1 206 ? 26.134 -12.769 2.281 1.00 56.06 206 GLU A CA 1
ATOM 1566 C C . GLU A 1 206 ? 27.383 -11.874 2.145 1.00 56.06 206 GLU A C 1
ATOM 1568 O O . GLU A 1 206 ? 27.998 -11.867 1.079 1.00 56.06 206 GLU A O 1
ATOM 1573 N N . GLU A 1 207 ? 27.787 -11.137 3.190 1.00 54.28 207 GLU A N 1
ATOM 1574 C CA . GLU A 1 207 ? 29.055 -10.382 3.195 1.00 54.28 207 GLU A CA 1
ATOM 1575 C C . GLU A 1 207 ? 30.293 -11.292 3.289 1.00 54.28 207 GLU A C 1
ATOM 1577 O O . GLU A 1 207 ? 31.354 -10.916 2.794 1.00 54.28 207 GLU A O 1
ATOM 1582 N N . GLU A 1 208 ? 30.180 -12.479 3.894 1.00 49.72 208 GLU A N 1
ATOM 1583 C CA . GLU A 1 208 ? 31.266 -13.471 3.936 1.00 49.72 208 GLU A CA 1
ATOM 1584 C C . GLU A 1 208 ? 31.370 -14.316 2.649 1.00 49.72 208 GLU A C 1
ATOM 1586 O O . GLU A 1 208 ? 32.446 -14.846 2.358 1.00 49.72 208 GLU A O 1
ATOM 1591 N N . GLU A 1 209 ? 30.291 -14.434 1.866 1.00 48.72 209 GLU A N 1
ATOM 1592 C CA . GLU A 1 209 ? 30.263 -15.196 0.604 1.00 48.72 209 GLU A CA 1
ATOM 1593 C C . GLU A 1 209 ? 30.568 -14.368 -0.669 1.00 48.72 209 GLU A C 1
ATOM 1595 O O . GLU A 1 209 ? 30.775 -14.961 -1.735 1.00 48.72 209 GLU A O 1
ATOM 1600 N N . ALA A 1 210 ? 30.614 -13.030 -0.585 1.00 46.38 210 ALA A N 1
ATOM 1601 C CA . ALA A 1 210 ? 30.868 -12.108 -1.708 1.00 46.38 210 ALA A CA 1
ATOM 1602 C C . ALA A 1 210 ? 32.342 -11.673 -1.846 1.00 46.38 210 ALA A C 1
ATOM 1604 O O . ALA A 1 210 ? 32.796 -11.527 -3.009 1.00 46.38 210 ALA A O 1
#